Protein AF-A0A2W1AZR3-F1 (afdb_monomer_lite)

Foldseek 3Di:
DDLDDDDCVVVVVDQLADEPQRLLVQLVVLVVVLVQQVQQCQAANAADPVPGTDHHPCGPCVQVVLCVVQVARCPVVVPRQRPDDPSNNQSVLLVCLQRGWRADDWDADPPPPRGIHGPDGHSLVRSVSSQVRNQSSQQSHDQHWHQDSVSFIFRDDDPVLDQDDADDQVPCVLNVLLVCLVCQQGGPPNDLVSLLQSLLSLVVSLVVLCVVPNQPDDPVVNVVLVVCCVQQCSNHDDPRHNVPDDSVVSSVNNSVSSVRSSVSSVVSNVCVQQVFPQDPVPRDTDGPPPQPPVVPDDDPDPDRWDADPPPGDIDD

Structure (mmCIF, N/CA/C/O backbone):
data_AF-A0A2W1AZR3-F1
#
_entry.id   AF-A0A2W1AZR3-F1
#
loop_
_atom_site.group_PDB
_atom_site.id
_atom_site.type_symbol
_atom_site.label_atom_id
_atom_site.label_alt_id
_atom_site.label_comp_id
_atom_site.label_asym_id
_atom_site.label_entity_id
_atom_site.label_seq_id
_atom_site.pdbx_PDB_ins_code
_atom_site.Cartn_x
_atom_site.Cartn_y
_atom_site.Cartn_z
_atom_site.occupancy
_atom_site.B_iso_or_equiv
_atom_site.auth_seq_id
_atom_site.auth_comp_id
_atom_site.auth_asym_id
_atom_site.auth_atom_id
_atom_site.pdbx_PDB_model_num
ATOM 1 N N . MET A 1 1 ? -6.490 11.738 -15.888 1.00 44.94 1 MET A N 1
ATOM 2 C CA . MET A 1 1 ? -7.859 11.829 -16.454 1.00 44.94 1 MET A CA 1
ATOM 3 C C . MET A 1 1 ? -8.853 11.952 -15.306 1.00 44.94 1 MET A C 1
ATOM 5 O O . MET A 1 1 ? -8.589 11.386 -14.258 1.00 44.94 1 MET A O 1
ATOM 9 N N . GLY A 1 2 ? -9.925 12.739 -15.447 1.00 45.81 2 GLY A N 1
ATOM 10 C CA . GLY A 1 2 ? -10.895 12.946 -14.362 1.00 45.81 2 GLY A CA 1
ATOM 11 C C . GLY A 1 2 ? -11.745 11.704 -14.083 1.00 45.81 2 GLY A C 1
ATOM 12 O O . GLY A 1 2 ? -12.136 11.010 -15.019 1.00 45.81 2 GLY A O 1
ATOM 13 N N . ASP A 1 3 ? -12.059 11.473 -12.809 1.00 59.47 3 ASP A N 1
ATOM 14 C CA . ASP A 1 3 ? -12.788 10.313 -12.271 1.00 59.47 3 ASP A CA 1
ATOM 15 C C . ASP A 1 3 ? -14.309 10.357 -12.548 1.00 59.47 3 ASP A C 1
ATOM 17 O O . ASP A 1 3 ? -15.167 10.144 -11.692 1.00 59.47 3 ASP A O 1
ATOM 21 N N . ARG A 1 4 ? -14.687 10.744 -13.771 1.00 71.12 4 ARG A N 1
ATOM 22 C CA . ARG A 1 4 ? -16.092 10.845 -14.165 1.00 71.12 4 ARG A CA 1
ATOM 23 C C . ARG A 1 4 ? -16.567 9.494 -14.681 1.00 71.12 4 ARG A C 1
ATOM 25 O O . ARG A 1 4 ? -16.193 9.095 -15.780 1.00 71.12 4 ARG A O 1
ATOM 32 N N . GLN A 1 5 ? -17.492 8.862 -13.961 1.00 73.38 5 GLN A N 1
ATOM 33 C CA . GLN A 1 5 ? -18.242 7.727 -14.503 1.00 73.38 5 GLN A CA 1
ATOM 34 C C . GLN A 1 5 ? -18.978 8.138 -15.780 1.00 73.38 5 GLN A C 1
ATOM 36 O O . GLN A 1 5 ? -19.674 9.163 -15.799 1.00 73.38 5 GLN A O 1
ATOM 41 N N . TYR A 1 6 ? -18.846 7.350 -16.845 1.00 81.50 6 TYR A N 1
ATOM 42 C CA . TYR A 1 6 ? -19.524 7.601 -18.121 1.00 81.50 6 TYR A CA 1
ATOM 43 C C . TYR A 1 6 ? -20.950 7.028 -18.120 1.00 81.50 6 TYR A C 1
ATOM 45 O O . TYR A 1 6 ? -21.363 6.353 -17.184 1.00 81.50 6 TYR A O 1
ATOM 53 N N . TYR A 1 7 ? -21.764 7.384 -19.121 1.00 82.38 7 TYR A N 1
ATOM 54 C CA . TYR A 1 7 ? -23.217 7.152 -19.090 1.00 82.38 7 TYR A CA 1
ATOM 55 C C . TYR A 1 7 ? -23.609 5.693 -18.824 1.00 82.38 7 TYR A C 1
ATOM 57 O O . TYR A 1 7 ? -24.436 5.470 -17.950 1.00 82.38 7 TYR A O 1
ATOM 65 N N . ALA A 1 8 ? -22.990 4.730 -19.513 1.00 81.75 8 ALA A N 1
ATOM 66 C CA . ALA A 1 8 ? -23.317 3.312 -19.365 1.00 81.75 8 ALA A CA 1
ATOM 67 C C . ALA A 1 8 ? -23.050 2.790 -17.942 1.00 81.75 8 ALA A C 1
ATOM 69 O O . ALA A 1 8 ? -23.862 2.048 -17.399 1.00 81.75 8 ALA A O 1
ATOM 70 N N . GLU A 1 9 ? -21.961 3.240 -17.309 1.00 76.69 9 GLU A N 1
ATOM 71 C CA . GLU A 1 9 ? -21.639 2.901 -15.914 1.00 76.69 9 GLU A CA 1
ATOM 72 C C . GLU A 1 9 ? -22.676 3.499 -14.961 1.00 76.69 9 GLU A C 1
ATOM 74 O O . GLU A 1 9 ? -23.203 2.809 -14.096 1.00 76.69 9 GLU A O 1
ATOM 79 N N . ARG A 1 10 ? -23.044 4.772 -15.162 1.00 82.06 10 ARG A N 1
ATOM 80 C CA . ARG A 1 10 ? -24.078 5.427 -14.343 1.00 82.06 10 ARG A CA 1
ATOM 81 C C . ARG A 1 10 ? -25.471 4.830 -14.549 1.00 82.06 10 ARG A C 1
ATOM 83 O O . ARG A 1 10 ? -26.305 4.923 -13.656 1.00 82.06 10 ARG A O 1
ATOM 90 N N . ALA A 1 11 ? -25.736 4.282 -15.731 1.00 84.31 11 ALA A N 1
ATOM 91 C CA . ALA A 1 11 ? -26.988 3.621 -16.075 1.00 84.31 11 ALA A CA 1
ATOM 92 C C . ALA A 1 11 ? -27.030 2.151 -15.617 1.00 84.31 11 ALA A C 1
ATOM 94 O O . ALA A 1 11 ? -28.087 1.532 -15.702 1.00 84.31 11 ALA A O 1
ATOM 95 N N . GLY A 1 12 ? -25.913 1.597 -15.122 1.00 77.94 12 GLY A N 1
ATOM 96 C CA . GLY A 1 12 ? -25.805 0.185 -14.741 1.00 77.94 12 GLY A CA 1
ATOM 97 C C . GLY A 1 12 ? -25.896 -0.779 -15.929 1.00 77.94 12 GLY A C 1
ATOM 98 O O . GLY A 1 12 ? -26.261 -1.936 -15.752 1.00 77.94 12 GLY A O 1
ATOM 99 N N . GLU A 1 13 ? -25.614 -0.301 -17.144 1.00 81.25 13 GLU A N 1
ATOM 100 C CA . GLU A 1 13 ? -25.700 -1.087 -18.385 1.00 81.25 13 GLU A CA 1
ATOM 101 C C . GLU A 1 13 ? -24.414 -1.859 -18.695 1.00 81.25 13 GLU A C 1
ATOM 103 O O . GLU A 1 13 ? -24.404 -2.745 -19.548 1.00 81.25 13 GLU A O 1
ATOM 108 N N . VAL A 1 14 ? -23.325 -1.522 -18.008 1.00 74.94 14 VAL A N 1
ATOM 109 C CA . VAL A 1 14 ? -22.055 -2.242 -18.063 1.00 74.94 14 VAL A CA 1
ATOM 110 C C . VAL A 1 14 ? -21.662 -2.641 -16.656 1.00 74.94 14 VAL A C 1
ATOM 112 O O . VAL A 1 14 ? -21.890 -1.885 -15.708 1.00 74.94 14 VAL A O 1
ATOM 115 N N . ASP A 1 15 ? -21.054 -3.817 -16.530 1.00 65.56 15 ASP A N 1
ATOM 116 C CA . ASP A 1 15 ? -20.355 -4.148 -15.301 1.00 65.56 15 ASP A CA 1
ATOM 117 C C . ASP A 1 15 ? -19.178 -3.178 -15.156 1.00 65.56 15 ASP A C 1
ATOM 119 O O . ASP A 1 15 ? -18.329 -3.057 -16.042 1.00 65.56 15 ASP A O 1
ATOM 123 N N . SER A 1 16 ? -19.176 -2.413 -14.067 1.00 61.53 16 SER A N 1
ATOM 124 C CA . SER A 1 16 ? -18.060 -1.534 -13.729 1.00 61.53 16 SER A CA 1
ATOM 125 C C . SER A 1 16 ? -16.833 -2.324 -13.274 1.00 61.53 16 SER A C 1
ATOM 127 O O . SER A 1 16 ? -15.734 -1.766 -13.287 1.00 61.53 16 SER A O 1
ATOM 129 N N . GLY A 1 17 ? -17.030 -3.590 -12.880 1.00 62.34 17 GLY A N 1
ATOM 130 C CA . GLY A 1 17 ? -15.984 -4.547 -12.563 1.00 62.34 17 GLY A CA 1
ATOM 131 C C . GLY A 1 17 ? -15.161 -4.874 -13.802 1.00 62.34 17 GLY A C 1
ATOM 132 O O . GLY A 1 17 ? -15.626 -5.552 -14.716 1.00 62.34 17 GLY A O 1
ATOM 133 N N . ARG A 1 18 ? -13.919 -4.393 -13.845 1.00 73.69 18 ARG A N 1
ATOM 134 C CA . ARG A 1 18 ? -12.945 -4.846 -14.837 1.00 73.69 18 ARG A CA 1
ATOM 135 C C . ARG A 1 18 ? -12.484 -6.248 -14.468 1.00 73.69 18 ARG A C 1
ATOM 137 O O . ARG A 1 18 ? -12.240 -6.527 -13.294 1.00 73.69 18 ARG A O 1
ATOM 144 N N . ASP A 1 19 ? -12.348 -7.107 -15.471 1.00 89.06 19 ASP A N 1
ATOM 145 C CA . ASP A 1 19 ? -11.618 -8.358 -15.308 1.00 89.06 19 ASP A CA 1
ATOM 146 C C . ASP A 1 19 ? -10.105 -8.093 -15.192 1.00 89.06 19 ASP A C 1
ATOM 148 O O . ASP A 1 19 ? -9.620 -6.960 -15.319 1.00 89.06 19 ASP A O 1
ATOM 152 N N . LEU A 1 20 ? -9.353 -9.149 -14.887 1.00 93.31 20 LEU A N 1
ATOM 153 C CA . LEU A 1 20 ? -7.918 -9.043 -14.637 1.00 93.31 20 LEU A CA 1
ATOM 154 C C . LEU A 1 20 ? -7.152 -8.602 -15.892 1.00 93.31 20 LEU A C 1
ATOM 156 O O . LEU A 1 20 ? -6.209 -7.823 -15.788 1.00 93.31 20 LEU A O 1
ATOM 160 N N . GLU A 1 21 ? -7.574 -9.049 -17.074 1.00 94.25 21 GLU A N 1
ATOM 161 C CA . GLU A 1 21 ? -6.938 -8.689 -18.345 1.00 94.25 21 GLU A CA 1
ATOM 162 C C . GLU A 1 21 ? -7.142 -7.200 -18.671 1.00 94.25 21 GLU A C 1
ATOM 164 O O . GLU A 1 21 ? -6.207 -6.510 -19.087 1.00 94.25 21 GLU A O 1
ATOM 169 N N . ALA A 1 22 ? -8.331 -6.656 -18.401 1.00 92.06 22 ALA A N 1
ATOM 170 C CA . ALA A 1 22 ? -8.622 -5.235 -18.543 1.00 92.06 22 ALA A CA 1
ATOM 171 C C . ALA A 1 22 ? -7.857 -4.369 -17.527 1.00 92.06 22 ALA A C 1
ATOM 173 O O . ALA A 1 22 ? -7.461 -3.247 -17.865 1.00 92.06 22 ALA A O 1
ATOM 174 N N . LEU A 1 23 ? -7.625 -4.859 -16.300 1.00 94.44 23 LEU A N 1
ATOM 175 C CA . LEU A 1 23 ? -6.718 -4.208 -15.345 1.00 94.44 23 LEU A CA 1
ATOM 176 C C . LEU A 1 23 ? -5.279 -4.211 -15.878 1.00 94.44 23 LEU A C 1
ATOM 178 O O . LEU A 1 23 ? -4.653 -3.154 -15.928 1.00 94.44 23 LEU A O 1
ATOM 182 N N . GLN A 1 24 ? -4.771 -5.372 -16.302 1.00 96.56 24 GLN A N 1
ATOM 183 C CA . GLN A 1 24 ? -3.410 -5.523 -16.827 1.00 96.56 24 GLN A CA 1
ATOM 184 C C . GLN A 1 24 ? -3.169 -4.607 -18.028 1.00 96.56 24 GLN A C 1
ATOM 186 O O . GLN A 1 24 ? -2.180 -3.885 -18.076 1.00 96.56 24 GLN A O 1
ATOM 191 N N . THR A 1 25 ? -4.111 -4.566 -18.967 1.00 95.50 25 THR A N 1
ATOM 192 C CA . THR A 1 25 ? -4.024 -3.689 -20.139 1.00 95.50 25 THR A CA 1
ATOM 193 C C . THR A 1 25 ? -3.977 -2.217 -19.728 1.00 95.50 25 THR A C 1
ATOM 195 O O . THR A 1 25 ? -3.162 -1.453 -20.235 1.00 95.50 25 THR A O 1
ATOM 198 N N . ALA A 1 26 ? -4.821 -1.801 -18.779 1.00 94.75 26 ALA A N 1
ATOM 199 C CA . ALA A 1 26 ? -4.868 -0.410 -18.340 1.00 94.75 26 ALA A CA 1
ATOM 200 C C . ALA A 1 26 ? -3.612 0.019 -17.568 1.00 94.75 26 ALA A C 1
ATOM 202 O O . ALA A 1 26 ? -3.120 1.126 -17.770 1.00 94.75 26 ALA A O 1
ATOM 203 N N . VAL A 1 27 ? -3.077 -0.850 -16.709 1.00 96.81 27 VAL A N 1
ATOM 204 C CA . VAL A 1 27 ? -1.824 -0.589 -15.990 1.00 96.81 27 VAL A CA 1
ATOM 205 C C . VAL A 1 27 ? -0.633 -0.591 -16.943 1.00 96.81 27 VAL A C 1
ATOM 207 O O . VAL A 1 27 ? 0.260 0.232 -16.771 1.00 96.81 27 VAL A O 1
ATOM 210 N N . LEU A 1 28 ? -0.622 -1.458 -17.961 1.00 97.31 28 LEU A N 1
ATOM 211 C CA . LEU A 1 28 ? 0.427 -1.440 -18.976 1.00 97.31 28 LEU A CA 1
ATOM 212 C C . LEU A 1 28 ? 0.458 -0.087 -19.696 1.00 97.31 28 LEU A C 1
ATOM 214 O O . LEU A 1 28 ? 1.529 0.484 -19.818 1.00 97.31 28 LEU A O 1
ATOM 218 N N . LEU A 1 29 ? -0.695 0.485 -20.056 1.00 96.75 29 LEU A N 1
ATOM 219 C CA . LEU A 1 29 ? -0.751 1.833 -20.642 1.00 96.75 29 LEU A CA 1
ATOM 220 C C . LEU A 1 29 ? -0.163 2.905 -19.708 1.00 96.75 29 LEU A C 1
ATOM 222 O O . LEU A 1 29 ? 0.599 3.755 -20.151 1.00 96.75 29 LEU A O 1
ATOM 226 N N . VAL A 1 30 ? -0.469 2.842 -18.406 1.00 97.69 30 VAL A N 1
ATOM 227 C CA . VAL A 1 30 ? 0.124 3.756 -17.409 1.00 97.69 30 VAL A CA 1
ATOM 228 C C . VAL A 1 30 ? 1.641 3.586 -17.339 1.00 97.69 30 VAL A C 1
ATOM 230 O O . VAL A 1 30 ? 2.367 4.573 -17.263 1.00 97.69 30 VAL A O 1
ATOM 233 N N . PHE A 1 31 ? 2.121 2.342 -17.356 1.00 97.88 31 PHE A N 1
ATOM 234 C CA . PHE A 1 31 ? 3.548 2.044 -17.384 1.00 97.88 31 PHE A CA 1
ATOM 235 C C . PHE A 1 31 ? 4.211 2.624 -18.637 1.00 97.88 31 PHE A C 1
ATOM 237 O O . PHE A 1 31 ? 5.240 3.272 -18.511 1.00 97.88 31 PHE A O 1
ATOM 244 N N . GLU A 1 32 ? 3.621 2.431 -19.816 1.00 96.81 32 GLU A N 1
ATOM 245 C CA . GLU A 1 32 ? 4.178 2.897 -21.089 1.00 96.81 32 GLU A CA 1
ATOM 246 C C . GLU A 1 32 ? 4.289 4.426 -21.143 1.00 96.81 32 GLU A C 1
ATOM 248 O O . GLU A 1 32 ? 5.349 4.938 -21.504 1.00 96.81 32 GLU A O 1
ATOM 253 N N . ASP A 1 33 ? 3.251 5.145 -20.701 1.00 97.38 33 ASP A N 1
ATOM 254 C CA . ASP A 1 33 ? 3.258 6.613 -20.620 1.00 97.38 33 ASP A CA 1
ATOM 255 C C . ASP A 1 33 ? 4.388 7.125 -19.701 1.00 97.38 33 ASP A C 1
ATOM 257 O O . ASP A 1 33 ? 5.055 8.122 -19.988 1.00 97.38 33 ASP A O 1
ATOM 261 N N . LEU A 1 34 ? 4.614 6.445 -18.574 1.00 97.88 34 LEU A N 1
ATOM 262 C CA . LEU A 1 34 ? 5.637 6.818 -17.594 1.00 97.88 34 LEU A CA 1
ATOM 263 C C . LEU A 1 34 ? 7.046 6.383 -18.017 1.00 97.88 34 LEU A C 1
ATOM 265 O O . LEU A 1 34 ? 8.012 7.101 -17.754 1.00 97.88 34 LEU A O 1
ATOM 269 N N . GLU A 1 35 ? 7.175 5.242 -18.694 1.00 95.88 35 GLU A N 1
ATOM 270 C CA . GLU A 1 35 ? 8.424 4.751 -19.281 1.00 95.88 35 GLU A CA 1
ATOM 271 C C . GLU A 1 35 ? 8.941 5.722 -20.345 1.00 95.88 35 GLU A C 1
ATOM 273 O O . GLU A 1 35 ? 10.103 6.123 -20.279 1.00 95.88 35 GLU A O 1
ATOM 278 N N . GLU A 1 36 ? 8.075 6.171 -21.259 1.00 94.38 36 GLU A N 1
ATOM 279 C CA . GLU A 1 36 ? 8.423 7.173 -22.275 1.00 94.38 36 GLU A CA 1
ATOM 280 C C . GLU A 1 36 ? 8.846 8.503 -21.634 1.00 94.38 36 GLU A C 1
ATOM 282 O O . GLU A 1 36 ? 9.792 9.155 -22.080 1.00 94.38 36 GLU A O 1
ATOM 287 N N . ALA A 1 37 ? 8.197 8.878 -20.529 1.00 96.12 37 ALA A N 1
ATOM 288 C CA . ALA A 1 37 ? 8.557 10.055 -19.751 1.00 96.12 37 ALA A CA 1
ATOM 289 C C . ALA A 1 37 ? 9.803 9.862 -18.863 1.00 96.12 37 ALA A C 1
ATOM 291 O O . ALA A 1 37 ? 10.182 10.801 -18.169 1.00 96.12 37 ALA A O 1
ATOM 292 N N . GLY A 1 38 ? 10.443 8.687 -18.866 1.00 96.88 38 GLY A N 1
ATOM 293 C CA . GLY A 1 38 ? 11.699 8.409 -18.164 1.00 96.88 38 GLY A CA 1
ATOM 294 C C . GLY A 1 38 ? 11.567 7.993 -16.698 1.00 96.88 38 GLY A C 1
ATOM 295 O O . GLY A 1 38 ? 12.584 7.856 -16.019 1.00 96.88 38 GLY A O 1
ATOM 296 N N . PHE A 1 39 ? 10.356 7.753 -16.188 1.00 98.12 39 PHE A N 1
ATOM 297 C CA . PHE A 1 39 ? 10.128 7.524 -14.753 1.00 98.12 39 PHE A CA 1
ATOM 298 C C . PHE A 1 39 ? 10.795 6.254 -14.205 1.00 98.12 39 PHE A C 1
ATOM 300 O O . PHE A 1 39 ? 11.026 6.132 -13.006 1.00 98.12 39 PHE A O 1
ATOM 307 N N . PHE A 1 40 ? 11.128 5.297 -15.067 1.00 96.56 40 PHE A N 1
ATOM 308 C CA . PHE A 1 40 ? 11.754 4.040 -14.655 1.00 96.56 40 PHE A CA 1
ATOM 309 C C . PHE A 1 40 ? 13.277 4.027 -14.864 1.00 96.56 40 PHE A C 1
ATOM 311 O O . PHE A 1 40 ? 13.951 3.116 -14.387 1.00 96.56 40 PHE A O 1
ATOM 318 N N . GLN A 1 41 ? 13.856 5.042 -15.515 1.00 96.12 41 GLN A N 1
ATOM 319 C CA . GLN A 1 41 ? 15.270 5.019 -15.913 1.00 96.12 41 GLN A CA 1
ATOM 320 C C . GLN A 1 41 ? 16.246 5.085 -14.732 1.00 96.12 41 GLN A C 1
ATOM 322 O O . GLN A 1 41 ? 17.288 4.433 -14.769 1.00 96.12 41 GLN A O 1
ATOM 327 N N . VAL A 1 42 ? 15.897 5.799 -13.656 1.00 96.75 42 VAL A N 1
ATOM 328 C CA . VAL A 1 42 ? 16.734 5.891 -12.442 1.00 96.75 42 VAL A CA 1
ATOM 329 C C . VAL A 1 42 ? 17.018 4.506 -11.855 1.00 96.75 42 VAL A C 1
ATOM 331 O O . VAL A 1 42 ? 18.136 4.220 -11.421 1.00 96.75 42 VAL A O 1
ATOM 334 N N . HIS A 1 43 ? 16.026 3.615 -11.875 1.00 95.62 43 HIS A N 1
ATOM 335 C CA . HIS A 1 43 ? 16.140 2.289 -11.275 1.00 95.62 43 HIS A CA 1
ATOM 336 C C . HIS A 1 43 ? 16.504 1.211 -12.293 1.00 95.62 43 HIS A C 1
ATOM 338 O O . HIS A 1 43 ? 17.418 0.422 -12.046 1.00 95.62 43 HIS A O 1
ATOM 344 N N . PHE A 1 44 ? 15.827 1.185 -13.440 1.00 93.88 44 PHE A N 1
ATOM 345 C CA . PHE A 1 44 ? 15.987 0.145 -14.455 1.00 93.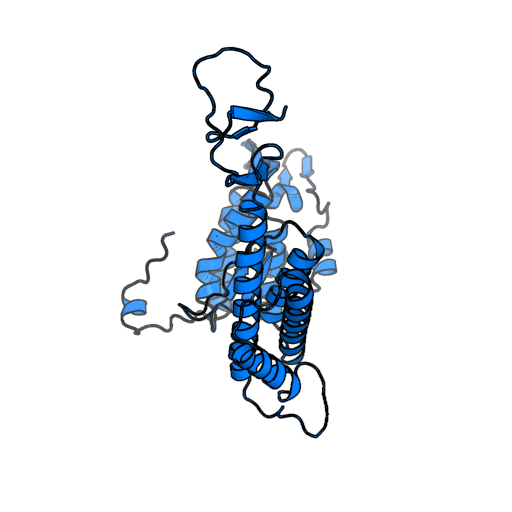88 44 PHE A CA 1
ATOM 346 C C . PHE A 1 44 ? 17.098 0.437 -15.463 1.00 93.88 44 PHE A C 1
ATOM 348 O O . PHE A 1 44 ? 17.545 -0.491 -16.128 1.00 93.88 44 PHE A O 1
ATOM 355 N N . GLY A 1 45 ? 17.590 1.674 -15.540 1.00 93.62 45 GLY A N 1
ATOM 356 C CA . GLY A 1 45 ? 18.545 2.097 -16.559 1.00 93.62 45 GLY A CA 1
ATOM 357 C C . GLY A 1 45 ? 17.888 2.434 -17.895 1.00 93.62 45 GLY A C 1
ATOM 358 O O . GLY A 1 45 ? 16.664 2.440 -18.029 1.00 93.62 45 GLY A O 1
ATOM 359 N N . TYR A 1 46 ? 18.722 2.733 -18.885 1.00 93.12 46 TYR A N 1
ATOM 360 C CA . TYR A 1 46 ? 18.305 3.073 -20.245 1.00 93.12 46 TYR A CA 1
ATOM 361 C C . TYR A 1 46 ? 19.360 2.644 -21.268 1.00 93.12 46 TYR A C 1
ATOM 363 O O . TYR A 1 46 ? 20.522 2.413 -20.931 1.00 93.12 46 TYR A O 1
ATOM 371 N N . GLU A 1 47 ? 18.958 2.537 -22.531 1.00 91.88 47 GLU A N 1
ATOM 372 C CA . GLU A 1 47 ? 19.867 2.262 -23.645 1.00 91.88 47 GLU A CA 1
ATOM 373 C C . GLU A 1 47 ? 20.369 3.569 -24.257 1.00 91.88 47 GLU A C 1
ATOM 375 O O . GLU A 1 47 ? 19.584 4.468 -24.549 1.00 91.88 47 GLU A O 1
ATOM 380 N N . CYS A 1 48 ? 21.679 3.664 -24.477 1.00 92.06 48 CYS A N 1
ATOM 381 C CA . CYS A 1 48 ? 22.311 4.793 -25.143 1.00 92.06 48 CYS A CA 1
ATOM 382 C C . CYS A 1 48 ? 23.112 4.323 -26.357 1.00 92.06 48 CYS A C 1
ATOM 384 O O . CYS A 1 48 ? 23.926 3.408 -26.258 1.00 92.06 48 CYS A O 1
ATOM 386 N N . ILE A 1 49 ? 22.956 4.985 -27.505 1.00 92.56 49 ILE A N 1
ATOM 387 C CA . ILE A 1 49 ? 23.695 4.617 -28.723 1.00 92.56 49 ILE A CA 1
ATOM 388 C C . ILE A 1 49 ? 25.223 4.746 -28.569 1.00 92.56 49 ILE A C 1
ATOM 390 O O . ILE A 1 49 ? 25.967 3.986 -29.188 1.00 92.56 49 ILE A O 1
ATOM 394 N N . ASP A 1 50 ? 25.690 5.667 -27.720 1.00 91.88 50 ASP A N 1
ATOM 395 C CA . ASP A 1 50 ? 27.120 5.918 -27.504 1.00 91.88 50 ASP A CA 1
ATOM 396 C C . ASP A 1 50 ? 27.726 5.044 -26.397 1.00 91.88 50 ASP A C 1
ATOM 398 O O . ASP A 1 50 ? 28.913 4.716 -26.444 1.00 91.88 50 ASP A O 1
ATOM 402 N N . ALA A 1 51 ? 26.928 4.680 -25.390 1.00 89.56 51 ALA A N 1
ATOM 403 C CA . ALA A 1 51 ? 27.396 3.993 -24.183 1.00 89.56 51 ALA A CA 1
ATOM 404 C C . ALA A 1 51 ? 26.877 2.549 -24.042 1.00 89.56 51 ALA A C 1
ATOM 406 O O . ALA A 1 51 ? 27.332 1.823 -23.159 1.00 89.56 51 ALA A O 1
ATOM 407 N N . GLY A 1 52 ? 25.958 2.120 -24.910 1.00 92.19 52 GLY A N 1
ATOM 408 C CA . GLY A 1 52 ? 25.145 0.925 -24.705 1.00 92.19 52 GLY A CA 1
ATOM 409 C C . GLY A 1 52 ? 24.206 1.093 -23.511 1.00 92.19 52 GLY A C 1
ATOM 410 O O . GLY A 1 52 ? 23.793 2.206 -23.180 1.00 92.19 52 GLY A O 1
ATOM 411 N N . PHE A 1 53 ? 23.911 -0.013 -22.835 1.00 93.19 53 PHE A N 1
ATOM 412 C CA . PHE A 1 53 ? 23.075 -0.006 -21.643 1.00 93.19 53 PHE A CA 1
ATOM 413 C C . PHE A 1 53 ? 23.751 0.728 -20.475 1.00 93.19 53 PHE A C 1
ATOM 415 O O . PHE A 1 53 ? 24.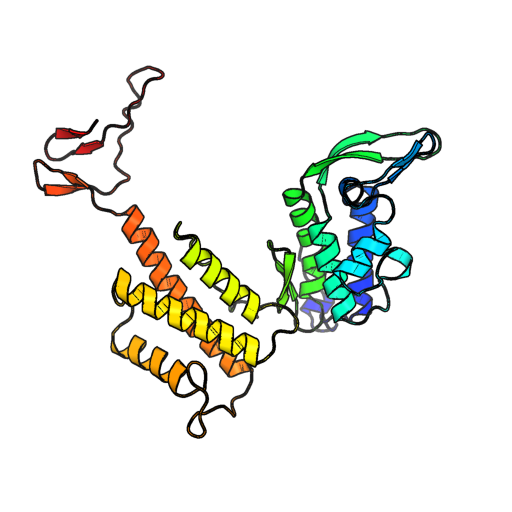795 0.303 -19.966 1.00 93.19 53 PHE A O 1
ATOM 422 N N . VAL A 1 54 ? 23.116 1.801 -20.009 1.00 93.81 54 VAL A N 1
ATOM 423 C CA . VAL A 1 54 ? 23.487 2.537 -18.801 1.00 93.81 54 VAL A CA 1
ATOM 424 C C . VAL A 1 54 ? 22.632 2.022 -17.650 1.00 93.81 54 VAL A C 1
ATOM 426 O O . VAL A 1 54 ? 21.415 2.189 -17.630 1.00 93.81 54 VAL A O 1
ATOM 429 N N . ALA A 1 55 ? 23.275 1.373 -16.681 1.00 94.38 55 ALA A N 1
ATOM 430 C CA . ALA A 1 55 ? 22.577 0.756 -15.563 1.00 94.38 55 ALA A CA 1
ATOM 431 C C . ALA A 1 55 ? 22.029 1.788 -14.568 1.00 94.38 55 ALA A C 1
ATOM 433 O O . ALA A 1 55 ? 22.766 2.659 -14.108 1.00 94.38 55 ALA A O 1
ATOM 434 N N . GLY A 1 56 ? 20.764 1.616 -14.180 1.00 94.25 56 GLY A N 1
ATOM 435 C CA . GLY A 1 56 ? 20.168 2.310 -13.041 1.00 94.25 56 GLY A CA 1
ATOM 436 C C . GLY A 1 56 ? 20.551 1.672 -11.701 1.00 94.25 56 GLY A C 1
ATOM 437 O O . GLY A 1 56 ? 21.428 0.803 -11.618 1.00 94.25 56 GLY A O 1
ATOM 438 N N . SER A 1 57 ? 19.857 2.061 -10.631 1.00 94.62 57 SER A N 1
ATOM 439 C CA . SER A 1 57 ? 20.136 1.590 -9.267 1.00 94.62 57 SER A CA 1
ATOM 440 C C . SER A 1 57 ? 19.965 0.075 -9.072 1.00 94.62 57 SER A C 1
ATOM 442 O O . SER A 1 57 ? 20.544 -0.488 -8.144 1.00 94.62 57 SER A O 1
ATOM 444 N N . LEU A 1 58 ? 19.190 -0.602 -9.930 1.00 92.19 58 LEU A N 1
ATOM 445 C CA . LEU A 1 58 ? 19.010 -2.062 -9.912 1.00 92.19 58 LEU A CA 1
ATOM 446 C C . LEU A 1 58 ? 20.112 -2.820 -10.675 1.00 92.19 58 LEU A C 1
ATOM 448 O O . LEU A 1 58 ? 20.176 -4.052 -10.623 1.00 92.19 58 LEU A O 1
ATOM 452 N N . GLY A 1 59 ? 21.013 -2.100 -11.348 1.00 91.44 59 GLY A N 1
ATOM 453 C CA . GLY A 1 59 ? 22.139 -2.664 -12.083 1.00 91.44 59 GLY A CA 1
ATOM 454 C C . GLY A 1 59 ? 21.770 -3.257 -13.450 1.00 91.44 59 GLY A C 1
ATOM 455 O O . GLY A 1 59 ? 20.639 -3.183 -13.917 1.00 91.44 59 GLY A O 1
ATOM 456 N N . GLY A 1 60 ? 22.751 -3.906 -14.089 1.00 88.88 60 GLY A N 1
ATOM 457 C CA . GLY A 1 60 ? 22.656 -4.464 -15.452 1.00 88.88 60 GLY A CA 1
ATOM 458 C C . GLY A 1 60 ? 21.681 -5.622 -15.671 1.00 88.88 60 GLY A C 1
ATOM 459 O O . GLY A 1 60 ? 21.619 -6.155 -16.773 1.00 88.88 60 GLY A O 1
ATOM 460 N N . ARG A 1 61 ? 20.988 -6.076 -14.623 1.00 87.94 61 ARG A N 1
ATOM 461 C CA . ARG A 1 61 ? 20.056 -7.214 -14.664 1.00 87.94 61 ARG A CA 1
ATOM 462 C C . ARG A 1 61 ? 18.856 -6.962 -13.755 1.00 87.94 61 ARG A C 1
ATOM 464 O O . ARG A 1 61 ? 18.566 -7.758 -12.853 1.00 87.94 61 ARG A O 1
ATOM 471 N N . ALA A 1 62 ? 18.222 -5.807 -13.949 1.00 86.19 62 ALA A N 1
ATOM 472 C CA . ALA A 1 62 ? 17.050 -5.383 -13.190 1.00 86.19 62 ALA A CA 1
ATOM 473 C C . ALA A 1 62 ? 15.914 -6.424 -13.254 1.00 86.19 62 ALA A C 1
ATOM 475 O O . ALA A 1 62 ? 15.252 -6.672 -12.251 1.00 86.19 62 ALA A O 1
ATOM 476 N N . ASP A 1 63 ? 15.774 -7.121 -14.385 1.00 84.19 63 ASP A N 1
ATOM 477 C CA . ASP A 1 63 ? 14.863 -8.253 -14.596 1.00 84.19 63 ASP A CA 1
ATOM 478 C C . ASP A 1 63 ? 15.063 -9.381 -13.565 1.00 84.19 63 ASP A C 1
ATOM 480 O O . ASP A 1 63 ? 14.113 -9.880 -12.955 1.00 84.19 63 ASP A O 1
ATOM 484 N N . GLN A 1 64 ? 16.317 -9.770 -13.319 1.00 88.12 64 GLN A N 1
ATOM 485 C CA . GLN A 1 64 ? 16.639 -10.839 -12.377 1.00 88.12 64 GLN A CA 1
ATOM 486 C C . GLN A 1 64 ? 16.492 -10.369 -10.942 1.00 88.12 64 GLN A C 1
ATOM 488 O O . GLN A 1 64 ? 16.085 -11.152 -10.085 1.00 88.12 64 GLN A O 1
ATOM 493 N N . TRP A 1 65 ? 16.808 -9.103 -10.676 1.00 88.31 65 TRP A N 1
ATOM 494 C CA . TRP A 1 65 ? 16.599 -8.519 -9.361 1.00 88.31 65 TRP A CA 1
ATOM 495 C C . TRP A 1 65 ? 15.107 -8.484 -9.009 1.00 88.31 65 TRP A C 1
ATOM 497 O O . TRP A 1 65 ? 14.722 -8.979 -7.948 1.00 88.31 65 TRP A O 1
ATOM 507 N N . ALA A 1 66 ? 14.265 -8.018 -9.937 1.00 88.81 66 ALA A N 1
ATOM 508 C CA . ALA A 1 66 ? 12.814 -8.023 -9.805 1.00 88.81 66 ALA A CA 1
ATOM 509 C C . ALA A 1 66 ? 12.277 -9.435 -9.539 1.00 88.81 66 ALA A C 1
ATOM 511 O O . ALA A 1 66 ? 11.544 -9.647 -8.571 1.00 88.81 66 ALA A O 1
ATOM 512 N N . PHE A 1 67 ? 12.716 -10.432 -10.316 1.00 91.81 67 PHE A N 1
ATOM 513 C CA . PHE A 1 67 ? 12.310 -11.823 -10.107 1.00 91.81 67 PHE A CA 1
ATOM 514 C C . PHE A 1 67 ? 12.763 -12.382 -8.750 1.00 91.81 67 PHE A C 1
ATOM 516 O O . PHE A 1 67 ? 11.985 -13.043 -8.073 1.00 91.81 67 PHE A O 1
ATOM 523 N N . ILE A 1 68 ? 13.999 -12.125 -8.313 1.00 91.19 68 ILE A N 1
ATOM 524 C CA . ILE A 1 68 ? 14.495 -12.623 -7.018 1.00 91.19 68 ILE A CA 1
ATOM 525 C C . ILE A 1 68 ? 13.684 -12.034 -5.859 1.00 91.19 68 ILE A C 1
ATOM 527 O O . ILE A 1 68 ? 13.388 -12.744 -4.897 1.00 91.19 68 ILE A O 1
ATOM 531 N N . ARG A 1 69 ? 13.306 -10.756 -5.946 1.00 89.62 69 ARG A N 1
ATOM 532 C CA . ARG A 1 69 ? 12.562 -10.062 -4.887 1.00 89.62 69 ARG A CA 1
ATOM 533 C C . ARG A 1 69 ? 11.096 -10.470 -4.829 1.00 89.62 69 ARG A C 1
ATOM 535 O O . ARG A 1 69 ? 10.565 -10.623 -3.737 1.00 89.62 69 ARG A O 1
ATOM 542 N N . THR A 1 70 ? 10.468 -10.665 -5.983 1.00 92.56 70 THR A N 1
ATOM 543 C CA . THR A 1 70 ? 9.015 -10.873 -6.080 1.00 92.56 70 THR A CA 1
ATOM 544 C C . THR A 1 70 ? 8.614 -12.327 -6.298 1.00 92.56 70 THR A C 1
ATOM 546 O O . THR A 1 70 ? 7.480 -12.696 -6.023 1.00 92.56 70 THR A O 1
ATOM 549 N N . GLN A 1 71 ? 9.527 -13.160 -6.806 1.00 92.62 71 GLN A N 1
ATOM 550 C CA . GLN A 1 71 ? 9.249 -14.496 -7.348 1.00 92.62 71 GLN A CA 1
ATOM 551 C C . GLN A 1 71 ? 8.257 -14.494 -8.529 1.00 92.62 71 GLN A C 1
ATOM 553 O O . GLN A 1 71 ? 7.762 -15.548 -8.927 1.00 92.62 71 GLN A O 1
ATOM 558 N N . VAL A 1 72 ? 8.010 -13.328 -9.137 1.00 94.12 72 VAL A N 1
ATOM 559 C CA . VAL A 1 72 ? 7.103 -13.139 -10.274 1.00 94.12 72 VAL A CA 1
ATOM 560 C C . VAL A 1 72 ? 7.913 -12.693 -11.487 1.00 94.12 72 VAL A C 1
ATOM 562 O O . VAL A 1 72 ? 8.763 -11.808 -11.405 1.00 94.12 72 VAL A O 1
ATOM 565 N N . ARG A 1 73 ? 7.673 -13.322 -12.641 1.00 92.38 73 ARG A N 1
ATOM 566 C CA . ARG A 1 73 ? 8.293 -12.927 -13.914 1.00 92.38 73 ARG A CA 1
ATOM 567 C C . ARG A 1 73 ? 7.353 -11.998 -14.663 1.00 92.38 73 ARG A C 1
ATOM 569 O O . ARG A 1 73 ? 6.510 -12.475 -15.407 1.00 92.38 73 ARG A O 1
ATOM 576 N N . PHE A 1 74 ? 7.508 -10.699 -14.442 1.00 92.44 74 PHE A N 1
ATOM 577 C CA . PHE A 1 74 ? 6.718 -9.663 -15.113 1.00 92.44 74 PHE A CA 1
ATOM 578 C C . PHE A 1 74 ? 7.560 -8.748 -16.013 1.00 92.44 74 PHE A C 1
ATOM 580 O O . PHE A 1 74 ? 6.992 -7.949 -16.742 1.00 92.44 74 PHE A O 1
ATOM 587 N N . TRP A 1 75 ? 8.895 -8.859 -15.980 1.00 88.06 75 TRP A N 1
ATOM 588 C CA . TRP A 1 75 ? 9.805 -8.033 -16.780 1.00 88.06 75 TRP A CA 1
ATOM 589 C C . TRP A 1 75 ? 10.456 -8.836 -17.917 1.00 88.06 75 TRP A C 1
ATOM 591 O O . TRP A 1 75 ? 10.998 -9.904 -17.613 1.00 88.06 75 TRP A O 1
ATOM 601 N N . PRO A 1 76 ? 10.491 -8.338 -19.170 1.00 88.94 76 PRO A N 1
ATOM 602 C CA . PRO A 1 76 ? 10.002 -7.028 -19.625 1.00 88.94 76 PRO A CA 1
ATOM 603 C C . PRO A 1 76 ? 8.476 -6.878 -19.557 1.00 88.94 76 PRO A C 1
ATOM 605 O O . PRO A 1 76 ? 7.739 -7.789 -19.935 1.00 88.94 76 PRO A O 1
ATOM 608 N N . MET A 1 77 ? 8.003 -5.714 -19.093 1.00 90.31 77 MET A N 1
ATOM 609 C CA . MET A 1 77 ? 6.576 -5.455 -18.823 1.00 90.31 77 MET A CA 1
ATOM 610 C C . MET A 1 77 ? 5.673 -5.760 -20.021 1.00 90.31 77 MET A C 1
ATOM 612 O O . MET A 1 77 ? 4.680 -6.472 -19.888 1.00 90.31 77 MET A O 1
ATOM 616 N N . ARG A 1 78 ? 6.057 -5.290 -21.212 1.00 92.75 78 ARG A N 1
ATOM 617 C CA . ARG A 1 78 ? 5.282 -5.456 -22.456 1.00 92.75 78 ARG A CA 1
ATOM 618 C C . ARG A 1 78 ? 5.112 -6.919 -22.879 1.00 92.75 78 ARG A C 1
ATOM 620 O O . ARG A 1 78 ? 4.174 -7.239 -23.600 1.00 92.75 78 ARG A O 1
ATOM 627 N N . GLU A 1 79 ? 6.000 -7.804 -22.433 1.00 92.88 79 GLU A N 1
ATOM 628 C CA . GLU A 1 79 ? 6.009 -9.217 -22.825 1.00 92.88 79 GLU A CA 1
ATOM 629 C C . GLU A 1 79 ? 5.395 -10.140 -21.773 1.00 92.88 79 GLU A C 1
ATOM 631 O O . GLU A 1 79 ? 4.918 -11.225 -22.110 1.00 92.88 79 GLU A O 1
ATOM 636 N N . HIS A 1 80 ? 5.473 -9.770 -20.494 1.00 93.94 80 HIS A N 1
ATOM 637 C CA . HIS A 1 80 ? 5.214 -10.702 -19.395 1.00 93.94 80 HIS A CA 1
ATOM 638 C C . HIS A 1 80 ? 4.153 -10.231 -18.404 1.00 93.94 80 HIS A C 1
ATOM 640 O O . HIS A 1 80 ? 3.767 -11.010 -17.537 1.00 93.94 80 HIS A O 1
ATOM 646 N N . PHE A 1 81 ? 3.674 -8.988 -18.500 1.00 95.75 81 PHE A N 1
ATOM 647 C CA . PHE A 1 81 ? 2.696 -8.468 -17.547 1.00 95.75 81 PHE A CA 1
ATOM 648 C C . PHE A 1 81 ? 1.268 -8.967 -17.809 1.00 95.75 81 PHE A C 1
ATOM 650 O O . PHE A 1 81 ? 0.566 -9.375 -16.880 1.00 95.75 81 PHE A O 1
ATOM 657 N N . VAL A 1 82 ? 0.834 -8.962 -19.074 1.00 95.25 82 VAL A N 1
ATOM 658 C CA . VAL A 1 82 ? -0.482 -9.489 -19.466 1.00 95.25 82 VAL A CA 1
ATOM 659 C C . VAL A 1 82 ? -0.460 -11.017 -19.389 1.00 95.25 82 VAL A C 1
ATOM 661 O O . VAL A 1 82 ? 0.462 -11.662 -19.884 1.00 95.25 82 VAL A O 1
ATOM 664 N N . GLY A 1 83 ? -1.480 -11.604 -18.764 1.00 94.06 83 GLY A N 1
ATOM 665 C CA . GLY A 1 83 ? -1.580 -13.049 -18.539 1.00 94.06 83 GLY A CA 1
ATOM 666 C C . GLY A 1 83 ? -0.990 -13.534 -17.212 1.00 94.06 83 GLY A C 1
ATOM 667 O O . GLY A 1 83 ? -1.076 -14.728 -16.913 1.00 94.06 83 GLY A O 1
ATOM 668 N N . LEU A 1 84 ? -0.442 -12.639 -16.381 1.00 96.31 84 LEU A N 1
ATOM 669 C CA . LEU A 1 84 ? -0.141 -12.963 -14.985 1.00 96.31 84 LEU A CA 1
ATOM 670 C C . LEU A 1 84 ? -1.422 -13.355 -14.236 1.00 96.31 84 LEU A C 1
ATOM 672 O O . LEU A 1 84 ? -2.518 -12.884 -14.537 1.00 96.31 84 LEU A O 1
ATOM 676 N N . HIS A 1 85 ? -1.283 -14.209 -13.223 1.00 95.38 85 HIS A N 1
ATOM 677 C CA . HIS A 1 85 ? -2.360 -14.406 -12.256 1.00 95.38 85 HIS A CA 1
ATOM 678 C C . HIS A 1 85 ? -2.477 -13.176 -11.345 1.00 95.38 85 HIS A C 1
ATOM 680 O O . HIS A 1 85 ? -1.507 -12.439 -11.174 1.00 95.38 85 HIS A O 1
ATOM 686 N N . GLU A 1 86 ? -3.630 -13.002 -10.697 1.00 94.69 86 GLU A N 1
ATOM 687 C CA . GLU A 1 86 ? -3.959 -11.811 -9.897 1.00 94.69 86 GLU A CA 1
ATOM 688 C C . GLU A 1 86 ? -2.838 -11.406 -8.934 1.00 94.69 86 GLU A C 1
ATOM 690 O O . GLU A 1 86 ? -2.324 -10.297 -9.027 1.00 94.69 86 GLU A O 1
ATOM 695 N N . ALA A 1 87 ? -2.379 -12.328 -8.080 1.00 94.00 87 ALA A N 1
ATOM 696 C CA . ALA A 1 87 ? -1.296 -12.026 -7.143 1.00 94.00 87 ALA A CA 1
ATOM 697 C C . ALA A 1 87 ? -0.011 -11.541 -7.845 1.00 94.00 87 ALA A C 1
ATOM 699 O O . ALA A 1 87 ? 0.638 -10.629 -7.354 1.00 94.00 87 ALA A O 1
ATOM 700 N N . GLY A 1 88 ? 0.333 -12.091 -9.014 1.00 96.44 88 GLY A N 1
ATOM 701 C CA . GLY A 1 88 ? 1.504 -11.669 -9.779 1.00 96.44 88 GLY A CA 1
ATOM 702 C C . GLY A 1 88 ? 1.326 -10.283 -10.395 1.00 96.44 88 GLY A C 1
ATOM 703 O O . GLY A 1 88 ? 2.262 -9.490 -10.383 1.00 96.44 88 GLY A O 1
ATOM 704 N N . THR A 1 89 ? 0.122 -9.966 -10.878 1.00 97.06 89 THR A N 1
ATOM 705 C CA . THR A 1 89 ? -0.228 -8.624 -11.362 1.00 97.06 89 THR A CA 1
ATOM 706 C C . THR A 1 89 ? -0.128 -7.589 -10.253 1.00 97.06 89 THR A C 1
ATOM 708 O O . THR A 1 89 ? 0.507 -6.557 -10.446 1.00 97.06 89 THR A O 1
ATOM 711 N N . LEU A 1 90 ? -0.712 -7.872 -9.088 1.00 96.56 90 LEU A N 1
ATOM 712 C CA . LEU A 1 90 ? -0.686 -6.961 -7.947 1.00 96.56 90 LEU A CA 1
ATOM 713 C C . LEU A 1 90 ? 0.746 -6.764 -7.429 1.00 96.56 90 LEU A C 1
ATOM 715 O O . LEU A 1 90 ? 1.170 -5.627 -7.259 1.00 96.56 90 LEU A O 1
ATOM 719 N N . THR A 1 91 ? 1.543 -7.831 -7.320 1.00 96.44 91 THR A N 1
ATOM 720 C CA . THR A 1 91 ? 2.967 -7.729 -6.962 1.00 96.44 91 THR A CA 1
ATOM 721 C C . THR A 1 91 ? 3.777 -6.905 -7.964 1.00 96.44 91 THR A C 1
ATOM 723 O O . THR A 1 91 ? 4.637 -6.124 -7.565 1.00 96.44 91 THR A O 1
ATOM 726 N N . ALA A 1 92 ? 3.532 -7.056 -9.267 1.00 97.00 92 ALA A N 1
ATOM 727 C CA . ALA A 1 92 ? 4.216 -6.251 -10.276 1.00 97.00 92 ALA A CA 1
ATOM 728 C C . ALA A 1 92 ? 3.840 -4.760 -10.171 1.00 97.00 92 ALA A C 1
ATOM 730 O O . ALA A 1 92 ? 4.705 -3.908 -10.342 1.00 97.00 92 ALA A O 1
ATOM 731 N N . ILE A 1 93 ? 2.588 -4.438 -9.830 1.00 97.94 93 ILE A N 1
ATOM 732 C CA . ILE A 1 93 ? 2.139 -3.056 -9.592 1.00 97.94 93 ILE A CA 1
ATOM 733 C C . ILE A 1 93 ? 2.848 -2.445 -8.375 1.00 97.94 93 ILE A C 1
ATOM 735 O O . ILE A 1 93 ? 3.380 -1.343 -8.492 1.00 97.94 93 ILE A O 1
ATOM 739 N N . GLU A 1 94 ? 2.901 -3.151 -7.240 1.00 97.81 94 GLU A N 1
ATOM 740 C CA . GLU A 1 94 ? 3.648 -2.706 -6.047 1.00 97.81 94 GLU A CA 1
ATOM 741 C C . GLU A 1 94 ? 5.136 -2.506 -6.375 1.00 97.81 94 GLU A C 1
ATOM 743 O O . GLU A 1 94 ? 5.745 -1.500 -6.025 1.00 97.81 94 GLU A O 1
ATOM 748 N N . PHE A 1 95 ? 5.720 -3.421 -7.151 1.00 97.00 95 PHE A N 1
ATOM 749 C CA . PHE A 1 95 ? 7.116 -3.301 -7.550 1.00 97.00 95 PHE A CA 1
ATOM 750 C C . PHE A 1 95 ? 7.377 -2.075 -8.434 1.00 97.00 95 PHE A C 1
ATOM 752 O O . PHE A 1 95 ? 8.384 -1.394 -8.248 1.00 97.00 95 PHE A O 1
ATOM 759 N N . LEU A 1 96 ? 6.503 -1.793 -9.404 1.00 97.00 96 LEU A N 1
ATOM 760 C CA . LEU A 1 96 ? 6.625 -0.607 -10.252 1.00 97.00 96 LEU A CA 1
ATOM 761 C C . LEU A 1 96 ? 6.485 0.674 -9.439 1.00 97.00 96 LEU A C 1
ATOM 763 O O . LEU A 1 96 ? 7.245 1.606 -9.668 1.00 97.00 96 LEU A O 1
ATOM 767 N N . HIS A 1 97 ? 5.560 0.708 -8.481 1.00 98.19 97 HIS A N 1
ATOM 768 C CA . HIS A 1 97 ? 5.412 1.826 -7.558 1.00 98.19 97 HIS A CA 1
ATOM 769 C C . HIS A 1 97 ? 6.718 2.145 -6.830 1.00 98.19 97 HIS A C 1
ATOM 771 O O . HIS A 1 97 ? 7.161 3.292 -6.843 1.00 98.19 97 HIS A O 1
ATOM 777 N N . ASP A 1 98 ? 7.349 1.123 -6.253 1.00 97.25 98 ASP A N 1
ATOM 778 C CA . ASP A 1 98 ? 8.580 1.265 -5.472 1.00 97.25 98 ASP A CA 1
ATOM 779 C C . ASP A 1 98 ? 9.793 1.689 -6.313 1.00 97.25 98 ASP A C 1
ATOM 781 O O . ASP A 1 98 ? 10.803 2.120 -5.763 1.00 97.25 98 ASP A O 1
ATOM 785 N N . HIS A 1 99 ? 9.708 1.555 -7.640 1.00 96.69 99 HIS A N 1
ATOM 786 C CA . HIS A 1 99 ? 10.788 1.857 -8.581 1.00 96.69 99 HIS A CA 1
ATOM 787 C C . HIS A 1 99 ? 10.351 2.859 -9.658 1.00 96.69 99 HIS A C 1
ATOM 789 O O . HIS A 1 99 ? 10.884 2.848 -10.769 1.00 96.69 99 HIS A O 1
ATOM 795 N N . CYS A 1 100 ? 9.380 3.716 -9.340 1.00 98.06 100 CYS A N 1
ATOM 796 C CA . CYS A 1 100 ? 8.929 4.812 -10.188 1.00 98.06 100 CYS A CA 1
ATOM 797 C C . CYS A 1 100 ? 9.475 6.132 -9.633 1.00 98.06 100 CYS A C 1
ATOM 799 O O . CYS A 1 100 ? 9.041 6.596 -8.580 1.00 98.06 100 CYS A O 1
ATOM 801 N N . SER A 1 101 ? 10.397 6.761 -10.359 1.00 98.38 101 SER A N 1
ATOM 802 C CA . SER A 1 101 ? 11.096 7.977 -9.945 1.00 98.38 101 SER A CA 1
ATOM 803 C C . SER A 1 101 ? 10.856 9.094 -10.946 1.00 98.38 101 SER A C 1
ATOM 805 O O . SER A 1 101 ? 11.210 8.986 -12.117 1.00 98.38 101 SER A O 1
ATOM 807 N N . LYS A 1 102 ? 10.235 10.193 -10.512 1.00 98.38 102 LYS A N 1
ATOM 808 C CA . LYS A 1 102 ? 9.932 11.308 -11.412 1.00 98.38 102 LYS A CA 1
ATOM 809 C C . LYS A 1 102 ? 11.236 11.984 -11.843 1.00 98.38 102 LYS A C 1
ATOM 811 O O . LYS A 1 102 ? 11.947 12.454 -10.960 1.00 98.38 102 LYS A O 1
ATOM 816 N N . PRO A 1 103 ? 11.534 12.130 -13.145 1.00 97.44 103 PRO A N 1
ATOM 817 C CA . PRO A 1 103 ? 12.771 12.771 -13.578 1.00 97.44 103 PRO A CA 1
ATOM 818 C C . PRO A 1 103 ? 12.893 14.206 -13.058 1.00 97.44 103 PRO A C 1
ATOM 820 O O . PRO A 1 103 ? 11.966 15.009 -13.198 1.00 97.44 103 PRO A O 1
ATOM 823 N N . VAL A 1 104 ? 14.047 14.517 -12.470 1.00 96.75 104 VAL A N 1
ATOM 824 C CA . VAL A 1 104 ? 14.407 15.853 -11.972 1.00 96.75 104 VAL A CA 1
ATOM 825 C C . VAL A 1 104 ? 15.455 16.470 -12.888 1.00 96.75 104 VAL A C 1
ATOM 827 O O . VAL A 1 104 ? 15.254 17.571 -13.400 1.00 96.75 104 VAL A O 1
ATOM 830 N N . GLU A 1 105 ? 16.534 15.735 -13.156 1.00 94.50 105 GLU A N 1
ATOM 831 C CA . GLU A 1 105 ? 17.567 16.116 -14.118 1.00 94.50 105 GLU A CA 1
ATOM 832 C C . GLU A 1 105 ? 17.576 15.110 -15.265 1.00 94.50 105 GLU A C 1
ATOM 834 O O . GLU A 1 105 ? 17.623 13.898 -15.052 1.00 94.50 105 GLU A O 1
ATOM 839 N N . SER A 1 106 ? 17.480 15.617 -16.493 1.00 93.19 106 SER A N 1
ATOM 840 C CA . SER A 1 106 ? 17.483 14.785 -17.691 1.00 93.19 106 SER A CA 1
ATOM 841 C C . SER A 1 106 ? 18.042 15.526 -18.902 1.00 93.19 106 SER A C 1
ATOM 843 O O . SER A 1 106 ? 17.945 16.753 -19.010 1.00 93.19 106 SER A O 1
ATOM 845 N N . GLY A 1 107 ? 18.614 14.765 -19.830 1.00 91.06 107 GLY A N 1
ATOM 846 C CA . GLY A 1 107 ? 19.095 15.235 -21.120 1.00 91.06 107 GLY A CA 1
ATOM 847 C C . GLY A 1 107 ? 18.399 14.499 -22.257 1.00 91.06 107 GLY A C 1
ATOM 848 O O . GLY A 1 107 ? 18.343 13.274 -22.266 1.00 91.06 107 GLY A O 1
ATOM 849 N N . PHE A 1 108 ? 17.884 15.233 -23.245 1.00 91.38 108 PHE A N 1
ATOM 850 C CA . PHE A 1 108 ? 17.342 14.615 -24.455 1.00 91.38 108 PHE A CA 1
ATOM 851 C C . PHE A 1 108 ? 18.448 14.419 -25.494 1.00 91.38 108 PHE A C 1
ATOM 853 O O . PHE A 1 108 ? 18.968 15.383 -26.068 1.00 91.38 108 PHE A O 1
ATOM 860 N N . HIS A 1 109 ? 18.790 13.164 -25.759 1.00 88.19 109 HIS A N 1
ATOM 861 C CA . HIS A 1 109 ? 19.760 12.778 -26.764 1.00 88.19 109 HIS A CA 1
ATOM 862 C C . HIS A 1 109 ? 19.065 12.486 -28.103 1.00 88.19 109 HIS A C 1
ATOM 864 O O . HIS A 1 109 ? 18.584 11.392 -28.375 1.00 88.19 109 HIS A O 1
ATOM 870 N N . SER A 1 110 ? 19.005 13.500 -28.970 1.00 87.94 110 SER A N 1
ATOM 871 C CA . SER A 1 110 ? 18.291 13.414 -30.259 1.00 87.94 110 SER A CA 1
ATOM 872 C C . SER A 1 110 ? 19.007 12.606 -31.351 1.00 87.94 110 SER A C 1
ATOM 874 O O . SER A 1 110 ? 18.411 12.307 -32.387 1.00 87.94 110 SER A O 1
ATOM 876 N N . TYR A 1 111 ? 20.287 12.269 -31.169 1.00 86.56 111 TYR A N 1
ATOM 877 C CA . TYR A 1 111 ? 21.037 11.506 -32.163 1.00 86.56 111 TYR A CA 1
ATOM 878 C C . TYR A 1 111 ? 20.604 10.039 -32.158 1.00 86.56 111 TYR A C 1
ATOM 880 O O . TYR A 1 111 ? 20.487 9.424 -31.103 1.00 86.56 111 TYR A O 1
ATOM 888 N N . GLY A 1 112 ? 20.374 9.474 -33.345 1.00 79.81 112 GLY A N 1
ATOM 889 C CA . GLY A 1 112 ? 20.035 8.057 -33.495 1.00 79.81 112 GLY A CA 1
ATOM 890 C C . GLY A 1 112 ? 18.704 7.637 -32.865 1.00 79.81 112 GLY A C 1
ATOM 891 O O . GLY A 1 112 ? 18.530 6.447 -32.640 1.00 79.81 112 GLY A O 1
ATOM 892 N N . ASP A 1 113 ? 17.799 8.585 -32.591 1.00 80.19 113 ASP A N 1
ATOM 893 C CA . ASP A 1 113 ? 16.527 8.340 -31.887 1.00 80.19 113 ASP A CA 1
ATOM 894 C C . ASP A 1 113 ? 16.723 7.747 -30.474 1.00 80.19 113 ASP A C 1
ATOM 896 O O . ASP A 1 113 ? 15.950 6.918 -30.011 1.00 80.19 113 ASP A O 1
ATOM 900 N N . CYS A 1 114 ? 17.807 8.158 -29.799 1.00 85.94 114 CYS A N 1
ATOM 901 C CA . CYS A 1 114 ? 18.201 7.652 -28.481 1.00 85.94 114 CYS A CA 1
ATOM 902 C C . CYS A 1 114 ? 17.201 8.051 -27.382 1.00 85.94 114 CYS A C 1
ATOM 904 O O . CYS A 1 114 ? 16.807 7.226 -26.564 1.00 85.94 114 CYS A O 1
ATOM 906 N N . GLY A 1 115 ? 16.745 9.306 -27.397 1.00 90.44 115 GLY A N 1
ATOM 907 C CA . GLY A 1 115 ? 15.654 9.773 -26.548 1.00 90.44 115 GLY A CA 1
ATOM 908 C C . GLY A 1 115 ? 16.108 10.392 -25.227 1.00 90.44 115 GLY A C 1
ATOM 909 O O . GLY A 1 115 ? 17.153 11.037 -25.142 1.00 90.44 115 GLY A O 1
ATOM 910 N N . LEU A 1 116 ? 15.260 10.289 -24.206 1.00 92.62 116 LEU A N 1
ATOM 911 C CA . LEU A 1 116 ? 15.476 10.898 -22.895 1.00 92.62 116 LEU A CA 1
ATOM 912 C C . LEU A 1 116 ? 16.465 10.071 -22.066 1.00 92.62 116 LEU A C 1
ATOM 914 O O . LEU A 1 116 ? 16.292 8.862 -21.959 1.00 92.62 116 LEU A O 1
ATOM 918 N N . HIS A 1 117 ? 17.442 10.722 -21.439 1.00 93.69 117 HIS A N 1
ATOM 919 C CA . HIS A 1 117 ? 18.313 10.141 -20.417 1.00 93.69 117 HIS A CA 1
ATOM 920 C C . HIS A 1 117 ? 18.070 10.857 -19.093 1.00 93.69 117 HIS A C 1
ATOM 922 O O . HIS A 1 117 ? 18.192 12.080 -19.027 1.00 93.69 117 HIS A O 1
ATOM 928 N N . VAL A 1 118 ? 17.727 10.113 -18.050 1.00 94.88 118 VAL A N 1
ATOM 929 C CA . VAL A 1 118 ? 17.486 10.662 -16.712 1.00 94.88 118 VAL A CA 1
ATOM 930 C C . VAL A 1 118 ? 18.721 10.456 -15.843 1.00 94.88 118 VAL A C 1
ATOM 932 O O . VAL A 1 118 ? 19.172 9.328 -15.654 1.00 94.88 118 VAL A O 1
ATOM 935 N N . ASP A 1 119 ? 19.251 11.552 -15.303 1.00 91.50 119 ASP A N 1
ATOM 936 C CA . ASP A 1 119 ? 20.423 11.550 -14.422 1.00 91.50 119 ASP A CA 1
ATOM 937 C C . ASP A 1 119 ? 20.015 11.409 -12.949 1.00 91.50 119 ASP A C 1
ATOM 939 O O . ASP A 1 119 ? 20.688 10.738 -12.165 1.00 91.50 119 ASP A O 1
ATOM 943 N N . SER A 1 120 ? 18.896 12.030 -12.562 1.00 95.88 120 SER A N 1
ATOM 944 C CA . SER A 1 120 ? 18.343 11.951 -11.208 1.00 95.88 120 SER A CA 1
ATOM 945 C C . SER A 1 120 ? 16.820 12.087 -11.201 1.00 95.88 120 SER A C 1
ATOM 947 O O . SER A 1 120 ? 16.224 12.679 -12.108 1.00 95.88 120 SER A O 1
ATOM 949 N N . GLY A 1 121 ? 16.183 11.542 -10.163 1.00 96.75 121 GLY A N 1
ATOM 950 C CA . GLY A 1 121 ? 14.733 11.559 -10.006 1.00 96.75 121 GLY A CA 1
ATOM 951 C C . GLY A 1 121 ? 14.267 11.682 -8.555 1.00 96.75 121 GLY A C 1
ATOM 952 O O . GLY A 1 121 ? 15.063 11.633 -7.618 1.00 96.75 121 GLY A O 1
ATOM 953 N N . ASP A 1 122 ? 12.962 11.890 -8.401 1.00 98.19 122 ASP A N 1
ATOM 954 C CA . ASP A 1 122 ? 12.233 11.975 -7.138 1.00 98.19 122 ASP A CA 1
ATOM 955 C C . ASP A 1 122 ? 11.279 10.777 -7.014 1.00 98.19 122 ASP A C 1
ATOM 957 O O . ASP A 1 122 ? 10.226 10.726 -7.663 1.00 98.19 122 ASP A O 1
ATOM 961 N N . ASP A 1 123 ? 11.658 9.818 -6.169 1.00 97.75 123 ASP A N 1
ATOM 962 C CA . ASP A 1 123 ? 10.919 8.572 -5.938 1.00 97.75 123 ASP A CA 1
ATOM 963 C C . ASP A 1 123 ? 9.542 8.834 -5.318 1.00 97.75 123 ASP A C 1
ATOM 965 O O . ASP A 1 123 ? 8.554 8.218 -5.706 1.00 97.75 123 ASP A O 1
ATOM 969 N N . ALA A 1 124 ? 9.426 9.798 -4.400 1.00 97.19 124 ALA A N 1
ATOM 970 C CA . ALA A 1 124 ? 8.149 10.105 -3.761 1.00 97.19 124 ALA A CA 1
ATOM 971 C C . ALA A 1 124 ? 7.161 10.711 -4.769 1.00 97.19 124 ALA A C 1
ATOM 973 O O . ALA A 1 124 ? 5.982 10.337 -4.805 1.00 97.19 124 ALA A O 1
ATOM 974 N N . ALA A 1 125 ? 7.641 11.621 -5.620 1.00 98.19 125 ALA A N 1
ATOM 975 C CA . ALA A 1 125 ? 6.834 12.209 -6.680 1.00 98.19 125 ALA A CA 1
ATOM 976 C C . ALA A 1 125 ? 6.501 11.199 -7.791 1.00 98.19 125 ALA A C 1
ATOM 978 O O . ALA A 1 125 ? 5.389 11.236 -8.324 1.00 98.19 125 ALA A O 1
ATOM 979 N N . GLY A 1 126 ? 7.428 10.301 -8.135 1.00 98.44 126 GLY A N 1
ATOM 980 C CA . GLY A 1 126 ? 7.217 9.242 -9.124 1.00 98.44 126 GLY A CA 1
ATOM 981 C C . GLY A 1 126 ? 6.207 8.199 -8.651 1.00 98.44 126 GLY A C 1
ATOM 982 O O . GLY A 1 126 ? 5.242 7.906 -9.360 1.00 98.44 126 GLY A O 1
ATOM 983 N N . ALA A 1 127 ? 6.342 7.731 -7.413 1.00 98.12 127 ALA A N 1
ATOM 984 C CA . ALA A 1 127 ? 5.379 6.859 -6.758 1.00 98.12 127 ALA A CA 1
ATOM 985 C C . ALA A 1 127 ? 3.976 7.493 -6.720 1.00 98.12 127 ALA A C 1
ATOM 987 O O . ALA A 1 127 ? 2.989 6.857 -7.094 1.00 98.12 127 ALA A O 1
ATOM 988 N N . ALA A 1 128 ? 3.866 8.776 -6.350 1.00 97.94 128 ALA A N 1
ATOM 989 C CA . ALA A 1 128 ? 2.589 9.496 -6.346 1.00 97.94 128 ALA A CA 1
ATOM 990 C C . ALA A 1 128 ? 1.961 9.625 -7.747 1.00 97.94 128 ALA A C 1
ATOM 992 O O . ALA A 1 128 ? 0.740 9.519 -7.895 1.00 97.94 128 ALA A O 1
ATOM 993 N N . GLU A 1 129 ? 2.778 9.840 -8.781 1.00 98.38 129 GLU A N 1
ATOM 994 C CA . GLU A 1 129 ? 2.341 9.861 -10.178 1.00 98.38 129 GLU A CA 1
ATOM 995 C C . GLU A 1 129 ? 1.797 8.494 -10.613 1.00 98.38 129 GLU A C 1
ATOM 997 O O . GLU A 1 129 ? 0.688 8.411 -11.149 1.00 98.38 129 GLU A O 1
ATOM 1002 N N . PHE A 1 130 ? 2.529 7.423 -10.304 1.00 98.38 130 PHE A N 1
ATOM 1003 C CA . PHE A 1 130 ? 2.130 6.058 -10.626 1.00 98.38 130 PHE A CA 1
ATOM 1004 C C . PHE A 1 130 ? 0.818 5.672 -9.935 1.00 98.38 130 PHE A C 1
ATOM 1006 O O . PHE A 1 130 ? -0.108 5.210 -10.603 1.00 98.38 130 PHE A O 1
ATOM 1013 N N . ARG A 1 131 ? 0.669 5.960 -8.630 1.00 97.31 131 ARG A N 1
ATOM 1014 C CA . ARG A 1 131 ? -0.600 5.756 -7.901 1.00 97.31 131 ARG A CA 1
ATOM 1015 C C . ARG A 1 131 ? -1.757 6.484 -8.570 1.00 97.31 131 ARG A C 1
ATOM 1017 O O . ARG A 1 131 ? -2.820 5.902 -8.768 1.00 97.31 131 ARG A O 1
ATOM 1024 N N . ARG A 1 132 ? -1.553 7.745 -8.965 1.00 96.06 132 ARG A N 1
ATOM 1025 C CA . ARG A 1 132 ? -2.587 8.544 -9.638 1.00 96.06 132 ARG A CA 1
ATOM 1026 C C . ARG A 1 132 ? -3.024 7.930 -10.972 1.00 96.06 132 ARG A C 1
ATOM 1028 O O . ARG A 1 132 ? -4.196 8.048 -11.326 1.00 96.06 132 ARG A O 1
ATOM 1035 N N . GLY A 1 133 ? -2.104 7.303 -11.703 1.00 95.94 133 GLY A N 1
ATOM 1036 C CA . GLY A 1 133 ? -2.401 6.587 -12.943 1.00 95.94 133 GLY A CA 1
ATOM 1037 C C . GLY A 1 133 ? -3.088 5.237 -12.716 1.00 95.94 133 GLY A C 1
ATOM 1038 O O . GLY A 1 133 ? -4.069 4.932 -13.391 1.00 95.94 133 GLY A O 1
ATOM 1039 N N . ALA A 1 134 ? -2.604 4.444 -11.757 1.00 96.12 134 ALA A N 1
ATOM 1040 C CA . ALA A 1 134 ? -3.040 3.065 -11.533 1.00 96.12 134 ALA A CA 1
ATOM 1041 C C . ALA A 1 134 ? -4.341 2.940 -10.714 1.00 96.12 134 ALA A C 1
ATOM 1043 O O . ALA A 1 134 ? -5.197 2.115 -11.048 1.00 96.12 134 ALA A O 1
ATOM 1044 N N . ASN A 1 135 ? -4.533 3.763 -9.675 1.00 94.44 135 ASN A N 1
ATOM 1045 C CA . ASN A 1 135 ? -5.666 3.642 -8.743 1.00 94.44 135 ASN A CA 1
ATOM 1046 C C . ASN A 1 135 ? -7.056 3.723 -9.389 1.00 94.44 135 ASN A C 1
ATOM 1048 O O . ASN A 1 135 ? -7.912 2.928 -9.004 1.00 94.44 135 ASN A O 1
ATOM 1052 N N . PRO A 1 136 ? -7.315 4.571 -10.405 1.00 90.62 136 PRO A N 1
ATOM 1053 C CA . PRO A 1 136 ? -8.604 4.565 -11.098 1.00 90.62 136 PRO A CA 1
ATOM 1054 C C . PRO A 1 136 ? -8.974 3.205 -11.713 1.00 90.62 136 PRO A C 1
ATOM 1056 O O . PRO A 1 136 ? -10.155 2.891 -11.871 1.00 90.62 136 PRO A O 1
ATOM 1059 N N . TYR A 1 137 ? -7.976 2.394 -12.074 1.00 91.62 137 TYR A N 1
ATOM 1060 C CA . TYR A 1 137 ? -8.181 1.063 -12.640 1.00 91.62 137 TYR A CA 1
ATOM 1061 C C . TYR A 1 137 ? -8.261 -0.015 -11.561 1.00 91.62 137 TYR A C 1
ATOM 1063 O O . TYR A 1 137 ? -9.139 -0.872 -11.646 1.00 91.62 137 TYR A O 1
ATOM 1071 N N . LEU A 1 138 ? -7.421 0.065 -10.524 1.00 92.56 138 LEU A N 1
ATOM 1072 C CA . LEU A 1 138 ? -7.497 -0.815 -9.352 1.00 92.56 138 LEU A CA 1
ATOM 1073 C C . LEU A 1 138 ? -8.851 -0.701 -8.638 1.00 92.56 138 LEU A C 1
ATOM 1075 O O . LEU A 1 138 ? -9.461 -1.717 -8.315 1.00 92.56 138 LEU A O 1
ATOM 1079 N N . ALA A 1 139 ? -9.382 0.514 -8.486 1.00 88.31 139 ALA A N 1
ATOM 1080 C CA . ALA A 1 139 ? -10.670 0.763 -7.835 1.00 88.31 139 ALA A CA 1
ATOM 1081 C C . ALA A 1 139 ? -11.856 0.118 -8.573 1.00 88.31 139 ALA A C 1
ATOM 1083 O O . ALA A 1 139 ? -12.904 -0.130 -7.982 1.00 88.31 139 ALA A O 1
ATOM 1084 N N . ARG A 1 140 ? -11.693 -0.157 -9.872 1.00 85.88 140 ARG A N 1
ATOM 1085 C CA . ARG A 1 140 ? -12.699 -0.795 -10.730 1.00 85.88 140 ARG A CA 1
ATOM 1086 C C . ARG A 1 140 ? -12.478 -2.292 -10.906 1.00 85.88 140 ARG A C 1
ATOM 1088 O O . ARG A 1 140 ? -13.323 -2.948 -11.501 1.00 85.88 140 ARG A O 1
ATOM 1095 N N . TYR A 1 141 ? -11.348 -2.834 -10.469 1.00 89.12 141 TYR A N 1
ATOM 1096 C CA . TYR A 1 141 ? -11.047 -4.252 -10.609 1.00 89.12 141 TYR A CA 1
ATOM 1097 C C . TYR A 1 141 ? -11.704 -5.054 -9.478 1.00 89.12 141 TYR A C 1
ATOM 1099 O O . TYR A 1 141 ? -11.490 -4.755 -8.304 1.00 89.12 141 TYR A O 1
ATOM 1107 N N . SER A 1 142 ? -12.470 -6.099 -9.819 1.00 85.81 142 SER A N 1
ATOM 1108 C CA . SER A 1 142 ? -13.154 -6.962 -8.838 1.00 85.81 142 SER A CA 1
ATOM 1109 C C . SER A 1 142 ? -14.001 -6.150 -7.831 1.00 85.81 142 SER A C 1
ATOM 1111 O O . SER A 1 142 ? -14.826 -5.334 -8.238 1.00 85.81 142 SER A O 1
ATOM 1113 N N . SER A 1 143 ? -13.815 -6.346 -6.520 1.00 78.06 143 SER A N 1
ATOM 1114 C CA . SER A 1 143 ? -14.456 -5.572 -5.444 1.00 78.06 143 SER A CA 1
ATOM 1115 C C . SER A 1 143 ? -13.804 -4.209 -5.162 1.00 78.06 143 SER A C 1
ATOM 1117 O O . SER A 1 143 ? -14.220 -3.525 -4.230 1.00 78.06 143 SER A O 1
ATOM 1119 N N . GLY A 1 144 ? -12.794 -3.829 -5.946 1.00 86.69 144 GLY A N 1
ATOM 1120 C CA . GLY A 1 144 ? -12.017 -2.606 -5.806 1.00 86.69 144 GLY A CA 1
ATOM 1121 C C . GLY A 1 144 ? -10.753 -2.796 -4.969 1.00 86.69 144 GLY A C 1
ATOM 1122 O O . GLY A 1 144 ? -10.752 -3.468 -3.935 1.00 86.69 144 GLY A O 1
ATOM 1123 N N . PHE A 1 145 ? -9.680 -2.152 -5.416 1.00 91.00 145 PHE A N 1
ATOM 1124 C CA . PHE A 1 145 ? -8.390 -2.068 -4.740 1.00 91.00 145 PHE A CA 1
ATOM 1125 C C . PHE A 1 145 ? -7.838 -0.644 -4.792 1.00 91.00 145 PHE A C 1
ATOM 1127 O O . PHE A 1 145 ? -8.211 0.149 -5.657 1.00 91.00 145 PHE A O 1
ATOM 1134 N N . GLU A 1 146 ? -6.909 -0.344 -3.896 1.00 92.12 146 GLU A N 1
ATOM 1135 C CA . GLU A 1 146 ? -6.180 0.918 -3.849 1.00 92.12 146 GLU A CA 1
ATOM 1136 C C . GLU A 1 146 ? -4.703 0.648 -3.554 1.00 92.12 146 GLU A C 1
ATOM 1138 O O . GLU A 1 146 ? -4.374 -0.032 -2.587 1.00 92.12 146 GLU A O 1
ATOM 1143 N N . LEU A 1 147 ? -3.808 1.174 -4.388 1.00 94.69 147 LEU A N 1
ATOM 1144 C CA . LEU A 1 147 ? -2.379 1.236 -4.107 1.00 94.69 147 LEU A CA 1
ATOM 1145 C C . LEU A 1 147 ? -2.125 2.430 -3.181 1.00 94.69 147 LEU A C 1
ATOM 1147 O O . LEU A 1 147 ? -2.359 3.581 -3.567 1.00 94.69 147 LEU A O 1
ATOM 1151 N N . HIS A 1 148 ? -1.669 2.142 -1.965 1.00 91.19 148 HIS A N 1
ATOM 1152 C CA . HIS A 1 148 ? -1.445 3.120 -0.907 1.00 91.19 148 HIS A CA 1
ATOM 1153 C C . HIS A 1 148 ? -0.072 3.794 -0.994 1.00 91.19 148 HIS A C 1
ATOM 1155 O O . HIS A 1 148 ? 0.826 3.362 -1.711 1.00 91.19 148 HIS A O 1
ATOM 1161 N N . GLU A 1 149 ? 0.100 4.881 -0.234 1.00 90.94 149 GLU A N 1
ATOM 1162 C CA . GLU A 1 149 ? 1.351 5.653 -0.185 1.00 90.94 149 GLU A CA 1
ATOM 1163 C C . GLU A 1 149 ? 2.564 4.833 0.262 1.00 90.94 149 GLU A C 1
ATOM 1165 O O . GLU A 1 149 ? 3.682 5.130 -0.149 1.00 90.94 149 GLU A O 1
ATOM 1170 N N . ASN A 1 150 ? 2.340 3.790 1.063 1.00 87.75 150 ASN A N 1
ATOM 1171 C CA . ASN A 1 150 ? 3.372 2.860 1.511 1.00 87.75 150 ASN A CA 1
ATOM 1172 C C . ASN A 1 150 ? 3.739 1.790 0.461 1.00 87.75 150 ASN A C 1
ATOM 1174 O O . ASN A 1 150 ? 4.543 0.917 0.770 1.00 87.75 150 ASN A O 1
ATOM 1178 N N . GLY A 1 151 ? 3.140 1.835 -0.734 1.00 93.31 151 GLY A N 1
ATOM 1179 C CA . GLY A 1 151 ? 3.395 0.901 -1.830 1.00 93.31 151 GLY A CA 1
ATOM 1180 C C . GLY A 1 151 ? 2.629 -0.413 -1.762 1.00 93.31 151 GLY A C 1
ATOM 1181 O O . GLY A 1 151 ? 2.776 -1.229 -2.663 1.00 93.31 151 GLY A O 1
ATOM 1182 N N . GLU A 1 152 ? 1.778 -0.613 -0.756 1.00 94.00 152 GLU A N 1
ATOM 1183 C CA . GLU A 1 152 ? 0.953 -1.816 -0.653 1.00 94.00 152 GLU A CA 1
ATOM 1184 C C . GLU A 1 152 ? -0.403 -1.631 -1.337 1.00 94.00 152 GLU A C 1
ATOM 1186 O O . GLU A 1 152 ? -1.021 -0.565 -1.269 1.00 94.00 152 GLU A O 1
ATOM 1191 N N . ILE A 1 153 ? -0.914 -2.700 -1.942 1.00 94.00 153 ILE A N 1
ATOM 1192 C CA . ILE A 1 153 ? -2.275 -2.737 -2.471 1.00 94.00 153 ILE A CA 1
ATOM 1193 C C . ILE A 1 153 ? -3.234 -3.224 -1.393 1.00 94.00 153 ILE A C 1
ATOM 1195 O O . ILE A 1 153 ? -3.120 -4.334 -0.862 1.00 94.00 153 ILE A O 1
ATOM 1199 N N . TRP A 1 154 ? -4.219 -2.391 -1.083 1.00 90.06 154 TRP A N 1
ATOM 1200 C CA . TRP A 1 154 ? -5.266 -2.661 -0.110 1.00 90.06 154 TRP A CA 1
ATOM 1201 C C . TRP A 1 154 ? -6.600 -2.895 -0.810 1.00 90.06 154 TRP A C 1
ATOM 1203 O O . TRP A 1 154 ? -6.872 -2.339 -1.875 1.00 90.06 154 TRP A O 1
ATOM 1213 N N . ALA A 1 155 ? -7.456 -3.726 -0.217 1.00 85.00 155 ALA A N 1
ATOM 1214 C CA . ALA A 1 155 ? -8.837 -3.840 -0.673 1.00 85.00 155 ALA A CA 1
ATOM 1215 C C . ALA A 1 155 ? -9.559 -2.498 -0.475 1.00 85.00 155 ALA A C 1
ATOM 1217 O O . ALA A 1 155 ? -9.474 -1.895 0.600 1.00 85.00 155 ALA A O 1
ATOM 1218 N N . ALA A 1 156 ? -10.292 -2.046 -1.495 1.00 78.25 156 ALA A N 1
ATOM 1219 C CA . ALA A 1 156 ? -11.046 -0.808 -1.404 1.00 78.25 156 ALA A CA 1
ATOM 1220 C C . ALA A 1 156 ? -12.102 -0.926 -0.301 1.00 78.25 156 ALA A C 1
ATOM 1222 O O . ALA A 1 156 ? -12.848 -1.906 -0.203 1.00 78.25 156 ALA A O 1
ATOM 1223 N N . SER A 1 157 ? -12.177 0.101 0.539 1.00 70.81 157 SER A N 1
ATOM 1224 C CA . SER A 1 157 ? -13.286 0.216 1.472 1.00 70.81 157 SER A CA 1
ATOM 1225 C C . SER A 1 157 ? -14.554 0.636 0.725 1.00 70.81 157 SER A C 1
ATOM 1227 O O . SER A 1 157 ? -14.478 1.492 -0.156 1.00 70.81 157 SER A O 1
ATOM 1229 N N . PRO A 1 158 ? -15.735 0.091 1.076 1.00 69.69 158 PRO A N 1
ATOM 1230 C CA . PRO A 1 158 ? -16.988 0.613 0.549 1.00 69.69 158 PRO A CA 1
ATOM 1231 C C . PRO A 1 158 ? -17.100 2.119 0.835 1.00 69.69 158 PRO A C 1
ATOM 1233 O O . PRO A 1 158 ? -16.691 2.539 1.922 1.00 69.69 158 PRO A O 1
ATOM 1236 N N . PRO A 1 159 ? -17.682 2.923 -0.074 1.00 67.75 159 PRO A N 1
ATOM 1237 C CA . PRO A 1 159 ? -17.836 4.357 0.143 1.00 67.75 159 PRO A CA 1
ATOM 1238 C C . PRO A 1 159 ? -18.513 4.679 1.482 1.00 67.75 159 PRO A C 1
ATOM 1240 O O . PRO A 1 159 ? -19.557 4.108 1.811 1.00 67.75 159 PRO A O 1
ATOM 1243 N N . GLY A 1 160 ? -17.928 5.597 2.253 1.00 66.75 160 GLY A N 1
ATOM 1244 C CA . GLY A 1 160 ? -18.389 5.963 3.599 1.00 66.75 160 GLY A CA 1
ATOM 1245 C C . GLY A 1 160 ? -17.953 4.996 4.706 1.00 66.75 160 GLY A C 1
ATOM 1246 O O . GLY A 1 160 ? -18.309 5.189 5.871 1.00 66.75 160 GLY A O 1
ATOM 1247 N N . LEU A 1 161 ? -17.200 3.955 4.355 1.00 72.12 161 LEU A N 1
ATOM 1248 C CA . LEU A 1 161 ? -16.521 3.045 5.267 1.00 72.12 161 LEU A CA 1
ATOM 1249 C C . LEU A 1 161 ? -15.005 3.107 5.046 1.00 72.12 161 LEU A C 1
ATOM 1251 O O . LEU A 1 161 ? -14.309 2.117 5.222 1.00 72.12 161 LEU A O 1
ATOM 1255 N N . GLU A 1 162 ? -14.438 4.237 4.670 1.00 73.50 162 GLU A N 1
ATOM 1256 C CA . GLU A 1 162 ? -12.988 4.402 4.646 1.00 73.50 162 GLU A CA 1
ATOM 1257 C C . GLU A 1 162 ? -12.443 4.333 6.092 1.00 73.50 162 GLU A C 1
ATOM 1259 O O . GLU A 1 162 ? -13.117 4.781 7.030 1.00 73.50 162 GLU A O 1
ATOM 1264 N N . PRO A 1 163 ? -11.271 3.719 6.342 1.00 71.44 163 PRO A N 1
ATOM 1265 C CA . PRO A 1 163 ? -10.649 3.795 7.659 1.00 71.44 163 PRO A CA 1
ATOM 1266 C C . PRO A 1 163 ? -10.386 5.270 8.013 1.00 71.44 163 PRO A C 1
ATOM 1268 O O . PRO A 1 163 ? -9.969 6.043 7.146 1.00 71.44 163 PRO A O 1
ATOM 1271 N N . PRO A 1 164 ? -10.630 5.700 9.264 1.00 75.44 164 PRO A N 1
ATOM 1272 C CA . PRO A 1 164 ? -10.355 7.076 9.646 1.00 75.44 164 PRO A CA 1
ATOM 1273 C C . PRO A 1 164 ? -8.861 7.374 9.496 1.00 75.44 164 PRO A C 1
ATOM 1275 O O . PRO A 1 164 ? -8.019 6.537 9.831 1.00 75.44 164 PRO A O 1
ATOM 1278 N N . LYS A 1 165 ? -8.525 8.595 9.066 1.00 79.69 165 LYS A N 1
ATOM 1279 C CA . LYS A 1 165 ? -7.147 9.082 9.150 1.00 79.69 165 LYS A CA 1
ATOM 1280 C C . LYS A 1 165 ? -6.770 9.202 10.624 1.00 79.69 165 LYS A C 1
ATOM 1282 O O . LYS A 1 165 ? -7.258 10.097 11.312 1.00 79.69 165 LYS A O 1
ATOM 1287 N N . VAL A 1 166 ? -5.930 8.284 11.093 1.00 85.81 166 VAL A N 1
ATOM 1288 C CA . VAL A 1 166 ? -5.428 8.297 12.466 1.00 85.81 166 VAL A CA 1
ATOM 1289 C C . VAL A 1 166 ? -4.371 9.397 12.600 1.00 85.81 166 VAL A C 1
ATOM 1291 O O . VAL A 1 166 ? -3.478 9.458 11.752 1.00 85.81 166 VAL A O 1
ATOM 1294 N N . PRO A 1 167 ? -4.456 10.285 13.607 1.00 87.12 167 PRO A N 1
ATOM 1295 C CA . PRO A 1 167 ? -3.453 11.321 13.807 1.00 87.12 167 PRO A CA 1
ATOM 1296 C C . PRO A 1 167 ? -2.131 10.717 14.288 1.00 87.12 167 PRO A C 1
ATOM 1298 O O . PRO A 1 167 ? -2.125 9.830 15.143 1.00 87.12 167 PRO A O 1
ATOM 1301 N N . GLU A 1 168 ? -1.021 11.239 13.769 1.00 87.12 168 GLU A N 1
ATOM 1302 C CA . GLU A 1 168 ? 0.317 10.914 14.264 1.00 87.12 168 GLU A CA 1
ATOM 1303 C C . GLU A 1 168 ? 0.521 11.513 15.654 1.00 87.12 168 GLU A C 1
ATOM 1305 O O . GLU A 1 168 ? 0.185 12.670 15.923 1.00 87.12 168 GLU A O 1
ATOM 1310 N N . THR A 1 169 ? 1.064 10.710 16.559 1.00 84.81 169 THR A N 1
ATOM 1311 C CA . THR A 1 169 ? 1.236 11.088 17.964 1.00 84.81 169 THR A CA 1
ATOM 1312 C C . THR A 1 169 ? 2.625 11.641 18.265 1.00 84.81 169 THR A C 1
ATOM 1314 O O . THR A 1 169 ? 2.833 12.214 19.349 1.00 84.81 169 THR A O 1
ATOM 1317 N N . GLY A 1 170 ? 3.570 11.421 17.344 1.00 82.94 170 GLY A N 1
ATOM 1318 C CA . GLY A 1 170 ? 5.003 11.637 17.525 1.00 82.94 170 GLY A CA 1
ATOM 1319 C C . GLY A 1 170 ? 5.683 10.534 18.345 1.00 82.94 170 GLY A C 1
ATOM 1320 O O . GLY A 1 170 ? 6.892 10.598 18.566 1.00 82.94 170 GLY A O 1
ATOM 1321 N N . ASP A 1 171 ? 4.929 9.538 18.822 1.00 86.94 171 ASP A N 1
ATOM 1322 C CA . ASP A 1 171 ? 5.468 8.313 19.406 1.00 86.94 171 ASP A CA 1
ATOM 1323 C C . ASP A 1 171 ? 5.565 7.261 18.303 1.00 86.94 171 ASP A C 1
ATOM 1325 O O . ASP A 1 171 ? 4.580 6.610 17.951 1.00 86.94 171 ASP A O 1
ATOM 1329 N N . ILE A 1 172 ? 6.781 7.091 17.780 1.00 87.06 172 ILE A N 1
ATOM 1330 C CA . ILE A 1 172 ? 7.065 6.180 16.669 1.00 87.06 172 ILE A CA 1
ATOM 1331 C C . ILE A 1 172 ? 6.570 4.755 16.937 1.00 87.06 172 ILE A C 1
ATOM 1333 O O . ILE A 1 172 ? 6.080 4.099 16.027 1.00 87.06 172 ILE A O 1
ATOM 1337 N N . VAL A 1 173 ? 6.612 4.286 18.189 1.00 88.25 173 VAL A N 1
ATOM 1338 C CA . VAL A 1 173 ? 6.187 2.924 18.530 1.00 88.25 173 VAL A CA 1
ATOM 1339 C C . VAL A 1 173 ? 4.672 2.789 18.420 1.00 88.25 173 VAL A C 1
ATOM 1341 O O . VAL A 1 173 ? 4.177 1.767 17.948 1.00 88.25 173 VAL A O 1
ATOM 1344 N N . ILE A 1 174 ? 3.917 3.791 18.870 1.00 88.38 174 ILE A N 1
ATOM 1345 C CA . ILE A 1 174 ? 2.454 3.783 18.752 1.00 88.38 174 ILE A CA 1
ATOM 1346 C C . ILE A 1 174 ? 2.055 3.953 17.287 1.00 88.38 174 ILE A C 1
ATOM 1348 O O . ILE A 1 174 ? 1.240 3.173 16.789 1.00 88.38 174 ILE A O 1
ATOM 1352 N N . ASP A 1 175 ? 2.653 4.927 16.605 1.00 89.31 175 ASP A N 1
ATOM 1353 C CA . ASP A 1 175 ? 2.317 5.282 15.229 1.00 89.31 175 ASP A CA 1
ATOM 1354 C C . ASP A 1 175 ? 2.597 4.099 14.276 1.00 89.31 175 ASP A C 1
ATOM 1356 O O . ASP A 1 175 ? 1.706 3.683 13.531 1.00 89.31 175 ASP A O 1
ATOM 1360 N N . GLU A 1 176 ? 3.765 3.450 14.378 1.00 90.69 176 GLU A N 1
ATOM 1361 C CA . GLU A 1 176 ? 4.102 2.259 13.581 1.00 90.69 176 GLU A CA 1
ATOM 1362 C C . GLU A 1 176 ? 3.191 1.065 13.885 1.00 90.69 176 GLU A C 1
ATOM 1364 O O . GLU A 1 176 ? 2.780 0.348 12.970 1.00 90.69 176 GLU A O 1
ATOM 1369 N N . ARG A 1 177 ? 2.832 0.834 15.157 1.00 93.31 177 ARG A N 1
ATOM 1370 C CA . ARG A 1 177 ? 1.935 -0.274 15.525 1.00 93.31 177 ARG A CA 1
ATOM 1371 C C . ARG A 1 177 ? 0.534 -0.083 14.959 1.00 93.31 177 ARG A C 1
ATOM 1373 O O . ARG A 1 177 ? -0.064 -1.057 14.502 1.00 93.31 177 ARG A O 1
ATOM 1380 N N . VAL A 1 178 ? 0.013 1.146 14.968 1.00 93.06 178 VAL A N 1
ATOM 1381 C CA . VAL A 1 178 ? -1.284 1.442 14.350 1.00 93.06 178 VAL A CA 1
ATOM 1382 C C . VAL A 1 178 ? -1.219 1.212 12.844 1.00 93.06 178 VAL A C 1
ATOM 1384 O O . VAL A 1 178 ? -2.066 0.496 12.310 1.00 93.06 178 VAL A O 1
ATOM 1387 N N . GLN A 1 179 ? -0.206 1.759 12.166 1.00 90.88 179 GLN A N 1
ATOM 1388 C CA . GLN A 1 179 ? -0.064 1.585 10.718 1.00 90.88 179 GLN A CA 1
ATOM 1389 C C . GLN A 1 179 ? 0.111 0.114 10.334 1.00 90.88 179 GLN A C 1
ATOM 1391 O O . GLN A 1 179 ? -0.542 -0.360 9.407 1.00 90.88 179 GLN A O 1
ATOM 1396 N N . SER A 1 180 ? 0.902 -0.647 11.096 1.00 92.25 180 SER A N 1
ATOM 1397 C CA . SER A 1 180 ? 1.078 -2.084 10.875 1.00 92.25 180 SER A CA 1
ATOM 1398 C C . SER A 1 180 ? -0.230 -2.863 11.032 1.00 92.25 180 SER A C 1
ATOM 1400 O O . SER A 1 180 ? -0.511 -3.752 10.228 1.00 92.25 180 SER A O 1
ATOM 1402 N N . ALA A 1 181 ? -1.062 -2.521 12.022 1.00 94.31 181 ALA A N 1
ATOM 1403 C CA . ALA A 1 181 ? -2.366 -3.154 12.196 1.00 94.31 181 ALA A CA 1
ATOM 1404 C C . ALA A 1 181 ? -3.317 -2.838 11.028 1.00 94.31 181 ALA A C 1
ATOM 1406 O O . ALA A 1 181 ? -3.996 -3.738 10.534 1.00 94.31 181 ALA A O 1
ATOM 1407 N N . ILE A 1 182 ? -3.348 -1.585 10.559 1.00 91.94 182 ILE A N 1
ATOM 1408 C CA . ILE A 1 182 ? -4.170 -1.174 9.411 1.00 91.94 182 ILE A CA 1
ATOM 1409 C C . ILE A 1 182 ? -3.718 -1.900 8.140 1.00 91.94 182 ILE A C 1
ATOM 1411 O O . ILE A 1 182 ? -4.532 -2.568 7.502 1.00 91.94 182 ILE A O 1
ATOM 1415 N N . SER A 1 183 ? -2.423 -1.839 7.824 1.00 90.31 183 SER A N 1
ATOM 1416 C CA . SER A 1 183 ? -1.817 -2.518 6.672 1.00 90.31 183 SER A CA 1
ATOM 1417 C C . SER A 1 183 ? -2.097 -4.023 6.699 1.00 90.31 183 SER A C 1
ATOM 1419 O O . SER A 1 183 ? -2.660 -4.568 5.750 1.00 90.31 183 SER A O 1
ATOM 1421 N N . ARG A 1 184 ? -1.819 -4.708 7.820 1.00 92.81 184 ARG A N 1
ATOM 1422 C CA . ARG A 1 184 ? -2.063 -6.155 7.968 1.00 92.81 184 ARG A CA 1
ATOM 1423 C C . ARG A 1 184 ? -3.514 -6.530 7.676 1.00 92.81 184 ARG A C 1
ATOM 1425 O O . ARG A 1 184 ? -3.761 -7.606 7.131 1.00 92.81 184 ARG A O 1
ATOM 1432 N N . TYR A 1 185 ? -4.452 -5.680 8.079 1.00 91.25 185 TYR A N 1
ATOM 1433 C CA . TYR A 1 185 ? -5.873 -5.914 7.877 1.00 91.25 185 TYR A CA 1
ATOM 1434 C C . TYR A 1 185 ? -6.306 -5.712 6.422 1.00 91.25 185 TYR A C 1
ATOM 1436 O O . TYR A 1 185 ? -7.112 -6.488 5.906 1.00 91.25 185 TYR A O 1
ATOM 1444 N N . ALA A 1 186 ? -5.809 -4.643 5.799 1.00 87.75 186 ALA A N 1
ATOM 1445 C CA . ALA A 1 186 ? -6.299 -4.140 4.523 1.00 87.75 186 ALA A CA 1
ATOM 1446 C C . ALA A 1 186 ? -5.561 -4.718 3.306 1.00 87.75 186 ALA A C 1
ATOM 1448 O O . ALA A 1 186 ? -6.148 -4.776 2.223 1.00 87.75 186 ALA A O 1
ATOM 1449 N N . ARG A 1 187 ? -4.309 -5.163 3.480 1.00 87.38 187 ARG A N 1
ATOM 1450 C CA . ARG A 1 187 ? -3.455 -5.677 2.401 1.00 87.38 187 ARG A CA 1
ATOM 1451 C C . ARG A 1 187 ? -4.092 -6.826 1.623 1.00 87.38 187 ARG A C 1
ATOM 1453 O O . ARG A 1 187 ? -4.790 -7.680 2.183 1.00 87.38 187 ARG A O 1
ATOM 1460 N N . PHE A 1 188 ? -3.791 -6.884 0.329 1.00 83.12 188 PHE A N 1
ATOM 1461 C CA . PHE A 1 188 ? -4.198 -7.989 -0.529 1.00 83.12 188 PHE A CA 1
ATOM 1462 C C . PHE A 1 188 ? -3.744 -9.345 0.039 1.00 83.12 188 PHE A C 1
ATOM 1464 O O . PHE A 1 188 ? -2.636 -9.502 0.552 1.00 83.12 188 PHE A O 1
ATOM 1471 N N . GLY A 1 189 ? -4.629 -10.341 -0.038 1.00 83.44 189 GLY A N 1
ATOM 1472 C CA . GLY A 1 189 ? -4.359 -11.689 0.465 1.00 83.44 189 GLY A CA 1
ATOM 1473 C C . GLY A 1 189 ? -4.397 -11.838 1.992 1.00 83.44 189 GLY A C 1
ATOM 1474 O O . GLY A 1 189 ? -4.079 -12.923 2.480 1.00 83.44 189 GLY A O 1
ATOM 1475 N N . ALA A 1 190 ? -4.800 -10.809 2.754 1.00 87.88 190 ALA A N 1
ATOM 1476 C CA . ALA A 1 190 ? -4.957 -10.911 4.205 1.00 87.88 190 ALA A CA 1
ATOM 1477 C C . ALA A 1 190 ? -5.906 -12.058 4.588 1.00 87.88 190 ALA A C 1
ATOM 1479 O O . ALA A 1 190 ? -7.091 -12.080 4.238 1.00 87.88 190 ALA A O 1
ATOM 1480 N N . THR A 1 191 ? -5.382 -13.024 5.338 1.00 89.69 191 THR A N 1
ATOM 1481 C CA . THR A 1 191 ? -6.163 -14.165 5.810 1.00 89.69 191 THR A CA 1
ATOM 1482 C C . THR A 1 191 ? -7.094 -13.750 6.957 1.00 89.69 191 THR A C 1
ATOM 1484 O O . THR A 1 191 ? -6.865 -12.734 7.622 1.00 89.69 191 THR A O 1
ATOM 1487 N N . PRO A 1 192 ? -8.128 -14.548 7.290 1.00 88.56 192 PRO A N 1
ATOM 1488 C CA . PRO A 1 192 ? -8.917 -14.312 8.499 1.00 88.56 192 PRO A CA 1
ATOM 1489 C C . PRO A 1 192 ? -8.064 -14.230 9.774 1.00 88.56 192 PRO A C 1
ATOM 1491 O O . PRO A 1 192 ? -8.455 -13.569 10.733 1.00 88.56 192 PRO A O 1
ATOM 1494 N N . ASP A 1 193 ? -6.907 -14.896 9.793 1.00 89.31 193 ASP A N 1
ATOM 1495 C CA . ASP A 1 193 ? -5.98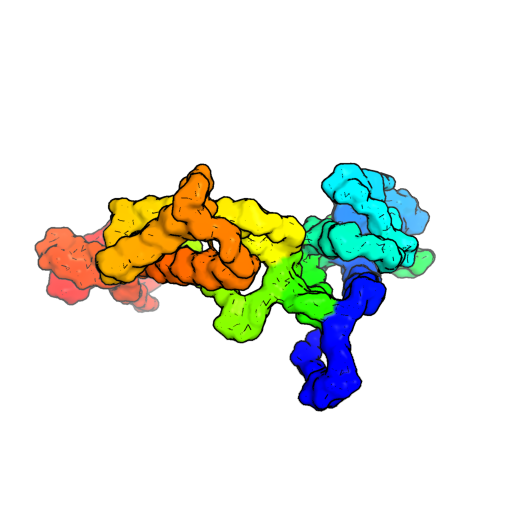2 -14.851 10.921 1.00 89.31 193 ASP A CA 1
ATOM 1496 C C . ASP A 1 193 ? -5.188 -13.546 10.982 1.00 89.31 193 ASP A C 1
ATOM 1498 O O . ASP A 1 193 ? -5.137 -12.922 12.041 1.00 89.31 193 ASP A O 1
ATOM 1502 N N . ASP A 1 194 ? -4.687 -13.065 9.837 1.00 91.94 194 ASP A N 1
ATOM 1503 C CA . ASP A 1 194 ? -4.090 -11.729 9.721 1.00 91.94 194 ASP A CA 1
ATOM 1504 C C . ASP A 1 194 ? -5.054 -10.653 10.224 1.00 91.94 194 ASP A C 1
ATOM 1506 O O . ASP A 1 194 ? -4.675 -9.795 11.025 1.00 91.94 194 ASP A O 1
ATOM 1510 N N . LYS A 1 195 ? -6.326 -10.746 9.817 1.00 91.81 195 LYS A N 1
ATOM 1511 C CA . LYS A 1 195 ? -7.383 -9.832 10.255 1.00 91.81 195 LYS A CA 1
ATOM 1512 C C . LYS A 1 195 ? -7.600 -9.883 11.770 1.00 91.81 195 LYS A C 1
ATOM 1514 O O . LYS A 1 195 ? -7.671 -8.836 12.409 1.00 91.81 195 LYS A O 1
ATOM 1519 N N . ARG A 1 196 ? -7.672 -11.073 12.379 1.00 92.25 196 ARG A N 1
ATOM 1520 C CA . ARG A 1 196 ? -7.777 -11.212 13.848 1.00 92.25 196 ARG A CA 1
ATOM 1521 C C . ARG A 1 196 ? -6.555 -10.648 14.568 1.00 92.25 196 ARG A C 1
ATOM 1523 O O . ARG A 1 196 ? -6.713 -10.016 15.610 1.00 92.25 196 ARG A O 1
ATOM 1530 N N . HIS A 1 197 ? -5.360 -10.859 14.022 1.00 93.31 197 HIS A N 1
ATOM 1531 C CA . HIS A 1 197 ? -4.116 -10.319 14.569 1.00 93.31 197 HIS A CA 1
ATOM 1532 C C . HIS A 1 197 ? -4.102 -8.795 14.554 1.00 93.31 197 HIS A C 1
ATOM 1534 O O . HIS A 1 197 ? -3.866 -8.196 15.596 1.00 93.31 197 HIS A O 1
ATOM 1540 N N . ALA A 1 198 ? -4.477 -8.171 13.439 1.00 94.56 198 ALA A N 1
ATOM 1541 C CA . ALA A 1 198 ? -4.611 -6.720 13.362 1.00 94.56 198 ALA A CA 1
ATOM 1542 C C . ALA A 1 198 ? -5.601 -6.165 14.403 1.00 94.56 198 ALA A C 1
ATOM 1544 O O . ALA A 1 198 ? -5.321 -5.170 15.068 1.00 94.56 198 ALA A O 1
ATOM 1545 N N . ILE A 1 199 ? -6.748 -6.825 14.604 1.00 94.94 199 ILE A N 1
ATOM 1546 C CA . ILE A 1 199 ? -7.715 -6.413 15.635 1.00 94.94 199 ILE A CA 1
ATOM 1547 C C . ILE A 1 199 ? -7.113 -6.554 17.041 1.00 94.94 199 ILE A C 1
ATOM 1549 O O . ILE A 1 199 ? -7.323 -5.685 17.887 1.00 94.94 199 ILE A O 1
ATOM 1553 N N . ARG A 1 200 ? -6.364 -7.631 17.305 1.00 94.56 200 ARG A N 1
ATOM 1554 C CA . ARG A 1 200 ? -5.674 -7.829 18.586 1.00 94.56 200 ARG A CA 1
ATOM 1555 C C . ARG A 1 200 ? -4.653 -6.722 18.840 1.00 94.56 200 ARG A C 1
ATOM 1557 O O . ARG A 1 200 ? -4.662 -6.158 19.930 1.00 94.56 200 ARG A O 1
ATOM 1564 N N . ASP A 1 201 ? -3.866 -6.360 17.828 1.00 95.00 201 ASP A N 1
ATOM 1565 C CA . ASP A 1 201 ? -2.902 -5.261 17.912 1.00 95.00 201 ASP A CA 1
ATOM 1566 C C . ASP A 1 201 ? -3.605 -3.945 18.281 1.00 95.00 201 ASP A C 1
ATOM 1568 O O . ASP A 1 201 ? -3.179 -3.259 19.211 1.00 95.00 201 ASP A O 1
ATOM 1572 N N . LEU A 1 202 ? -4.737 -3.627 17.639 1.00 95.06 202 LEU A N 1
ATOM 1573 C CA . LEU A 1 202 ? -5.539 -2.445 17.981 1.00 95.06 202 LEU A CA 1
ATOM 1574 C C . LEU A 1 202 ? -6.109 -2.501 19.405 1.00 95.06 202 LEU A C 1
ATOM 1576 O O . LEU A 1 202 ? -6.152 -1.476 20.086 1.00 95.06 202 LEU A O 1
ATOM 1580 N N . ALA A 1 203 ? -6.540 -3.674 19.874 1.00 93.12 203 ALA A N 1
ATOM 1581 C CA . ALA A 1 203 ? -7.019 -3.846 21.243 1.00 93.12 203 ALA A CA 1
ATOM 1582 C C . ALA A 1 203 ? -5.907 -3.581 22.271 1.00 93.12 203 ALA A C 1
ATOM 1584 O O . ALA A 1 203 ? -6.146 -2.916 23.279 1.00 93.12 203 ALA A O 1
ATOM 1585 N N . ASP A 1 204 ? -4.691 -4.052 21.999 1.00 92.12 204 ASP A N 1
ATOM 1586 C CA . ASP A 1 204 ? -3.532 -3.859 22.873 1.00 92.12 204 ASP A CA 1
ATOM 1587 C C . ASP A 1 204 ? -3.063 -2.399 22.884 1.00 92.12 204 ASP A C 1
ATOM 1589 O O . ASP A 1 204 ? -2.730 -1.863 23.942 1.00 92.12 204 ASP A O 1
ATOM 1593 N N . ILE A 1 205 ? -3.095 -1.722 21.730 1.00 92.19 205 ILE A N 1
ATOM 1594 C CA . ILE A 1 205 ? -2.856 -0.274 21.635 1.00 92.19 205 ILE A CA 1
ATOM 1595 C C . ILE A 1 205 ? -3.903 0.481 22.460 1.00 92.19 205 ILE A C 1
ATOM 1597 O O . ILE A 1 205 ? -3.553 1.356 23.248 1.00 92.19 205 ILE A O 1
ATOM 1601 N N . LEU A 1 206 ? -5.186 0.132 22.334 1.00 90.69 206 LEU A N 1
ATOM 1602 C CA . LEU A 1 206 ? -6.255 0.787 23.089 1.00 90.69 206 LEU A CA 1
ATOM 1603 C C . LEU A 1 206 ? -6.097 0.595 24.608 1.00 90.69 206 LEU A C 1
ATOM 1605 O O . LEU A 1 206 ? -6.314 1.535 25.373 1.00 90.69 206 LEU A O 1
ATOM 1609 N N . GLU A 1 207 ? -5.688 -0.596 25.049 1.00 90.00 207 GLU A N 1
ATOM 1610 C CA . GLU A 1 207 ? -5.397 -0.888 26.457 1.00 90.00 207 GLU A CA 1
ATOM 1611 C C . GLU A 1 207 ? -4.192 -0.089 26.979 1.00 90.00 207 GLU A C 1
ATOM 1613 O O . GLU A 1 207 ? -4.244 0.466 28.080 1.00 90.00 207 GLU A O 1
ATOM 1618 N N . GLN A 1 208 ? -3.140 0.055 26.169 1.00 88.44 208 GLN A N 1
ATOM 1619 C CA . GLN A 1 208 ? -1.999 0.914 26.491 1.00 88.44 208 GLN A CA 1
ATOM 1620 C C . GLN A 1 208 ? -2.418 2.387 26.609 1.00 88.44 208 GLN A C 1
ATOM 1622 O O . GLN A 1 208 ? -2.076 3.053 27.586 1.00 88.44 208 GLN A O 1
ATOM 1627 N N . LEU A 1 209 ? -3.199 2.898 25.653 1.00 85.06 209 LEU A N 1
ATOM 1628 C CA . LEU A 1 209 ? -3.687 4.280 25.671 1.00 85.06 209 LEU A CA 1
ATOM 1629 C C . LEU A 1 209 ? -4.570 4.554 26.887 1.00 85.06 209 LEU A C 1
ATOM 1631 O O . LEU A 1 209 ? -4.442 5.608 27.509 1.00 85.06 209 LEU A O 1
ATOM 1635 N N . ARG A 1 210 ? -5.408 3.592 27.287 1.00 83.38 210 ARG A N 1
ATOM 1636 C CA . ARG A 1 210 ? -6.192 3.679 28.524 1.00 83.38 210 ARG A CA 1
ATOM 1637 C C . ARG A 1 210 ? -5.309 3.920 29.746 1.00 83.38 210 ARG A C 1
ATOM 1639 O O . ARG A 1 210 ? -5.688 4.715 30.605 1.00 83.38 210 ARG A O 1
ATOM 1646 N N . ALA A 1 211 ? -4.174 3.232 29.849 1.00 82.00 211 ALA A N 1
ATOM 1647 C CA . ALA A 1 211 ? -3.259 3.411 30.972 1.00 82.00 211 ALA A CA 1
ATOM 1648 C C . ALA A 1 211 ? -2.617 4.811 30.976 1.00 82.00 211 ALA A C 1
ATOM 1650 O O . ALA A 1 211 ? -2.370 5.361 32.048 1.00 82.00 211 ALA A O 1
ATOM 1651 N N . THR A 1 212 ? -2.393 5.395 29.796 1.00 74.81 212 THR A N 1
ATOM 1652 C CA . THR A 1 212 ? -1.724 6.693 29.634 1.00 74.81 212 THR A CA 1
ATOM 1653 C C . THR A 1 212 ? -2.656 7.895 29.812 1.00 74.81 212 THR A C 1
ATOM 1655 O O . THR A 1 212 ? -2.330 8.806 30.567 1.00 74.81 212 THR A O 1
ATOM 1658 N N . ILE A 1 213 ? -3.805 7.922 29.126 1.00 71.75 213 ILE A N 1
ATOM 1659 C CA . ILE A 1 213 ? -4.706 9.095 29.078 1.00 71.75 213 ILE A CA 1
ATOM 1660 C C . ILE A 1 213 ? -6.062 8.868 29.754 1.00 71.75 213 ILE A C 1
ATOM 1662 O O . ILE A 1 213 ? -6.927 9.745 29.728 1.00 71.75 213 ILE A O 1
ATOM 1666 N N . GLY A 1 214 ? -6.277 7.695 30.352 1.00 66.81 214 GLY A N 1
ATOM 1667 C CA . GLY A 1 214 ? -7.585 7.299 30.861 1.00 66.81 214 GLY A CA 1
ATOM 1668 C C . GLY A 1 214 ? -8.579 6.954 29.748 1.00 66.81 214 GLY A C 1
ATOM 1669 O O . GLY A 1 214 ? -8.295 7.025 28.552 1.00 66.81 214 GLY A O 1
ATOM 1670 N N . THR A 1 215 ? -9.774 6.529 30.149 1.00 63.69 215 THR A N 1
ATOM 1671 C CA . THR A 1 215 ? -10.807 6.055 29.223 1.00 63.69 215 THR A CA 1
ATOM 1672 C C . THR A 1 215 ? -11.534 7.254 28.611 1.00 63.69 215 THR A C 1
ATOM 1674 O O . THR A 1 215 ? -12.254 7.960 29.315 1.00 63.69 215 THR A O 1
ATOM 1677 N N . GLN A 1 216 ? -11.400 7.474 27.302 1.00 73.12 216 GLN A N 1
ATOM 1678 C CA . GLN A 1 216 ? -12.209 8.482 26.592 1.00 73.12 216 GLN A CA 1
ATOM 1679 C C . GLN A 1 216 ? -13.625 7.969 26.273 1.00 73.12 216 GLN A C 1
ATOM 1681 O O . GLN A 1 216 ? -14.533 8.733 25.954 1.00 73.12 216 GLN A O 1
ATOM 1686 N N . LEU A 1 217 ? -13.829 6.655 26.392 1.00 71.38 217 LEU A N 1
ATOM 1687 C CA . LEU A 1 217 ? -15.124 6.001 26.270 1.00 71.38 217 LEU A CA 1
ATOM 1688 C C . LEU A 1 217 ? -15.829 5.934 27.634 1.00 71.38 217 LEU A C 1
ATOM 1690 O O . LEU A 1 217 ? -15.172 5.764 28.664 1.00 71.38 217 LEU A O 1
ATOM 1694 N N . PRO A 1 218 ? -17.174 5.964 27.670 1.00 79.50 218 PRO A N 1
ATOM 1695 C CA . PRO A 1 218 ? -17.915 5.562 28.859 1.00 79.50 218 PRO A CA 1
ATOM 1696 C C . PRO A 1 218 ? -17.508 4.144 29.279 1.00 79.50 218 PRO A C 1
ATOM 1698 O O . PRO A 1 218 ? -17.497 3.237 28.446 1.00 79.50 218 PRO A O 1
ATOM 1701 N N . SER A 1 219 ? -17.263 3.920 30.572 1.00 78.12 219 SER A N 1
ATOM 1702 C CA . SER A 1 219 ? -16.741 2.643 31.099 1.00 78.12 219 SER A CA 1
ATOM 1703 C C . SER A 1 219 ? -17.523 1.400 30.649 1.00 78.12 219 SER A C 1
ATOM 1705 O O . SER A 1 219 ? -16.944 0.349 30.396 1.00 78.12 219 SER A O 1
ATOM 1707 N N . LYS A 1 220 ? -18.849 1.513 30.489 1.00 82.94 220 LYS A N 1
ATOM 1708 C CA . LYS A 1 220 ? -19.696 0.426 29.965 1.00 82.94 220 LYS A CA 1
ATOM 1709 C C . LYS A 1 220 ? -19.494 0.155 28.473 1.00 82.94 220 LYS A C 1
ATOM 1711 O O . LYS A 1 220 ? -19.643 -0.984 28.050 1.00 82.94 220 LYS A O 1
ATOM 1716 N N . ALA A 1 221 ? -19.245 1.188 27.671 1.00 79.25 221 ALA A N 1
ATOM 1717 C CA . ALA A 1 221 ? -18.989 1.030 26.241 1.00 79.25 221 ALA A CA 1
ATOM 1718 C C . ALA A 1 221 ? -17.632 0.356 26.019 1.00 79.25 221 ALA A C 1
ATOM 1720 O O . ALA A 1 221 ? -17.526 -0.570 25.224 1.00 79.25 221 ALA A O 1
ATOM 1721 N N . GLU A 1 222 ? -16.634 0.764 26.795 1.00 82.19 222 GLU A N 1
ATOM 1722 C CA . GLU A 1 222 ? -15.316 0.144 26.786 1.00 82.19 222 GLU A CA 1
ATOM 1723 C C . GLU A 1 222 ? -15.366 -1.327 27.220 1.00 82.19 222 GLU A C 1
ATOM 1725 O O . GLU A 1 222 ? -14.848 -2.187 26.513 1.00 82.19 222 GLU A O 1
ATOM 1730 N N . ALA A 1 223 ? -16.039 -1.634 28.336 1.00 85.75 223 ALA A N 1
ATOM 1731 C CA . ALA A 1 223 ? -1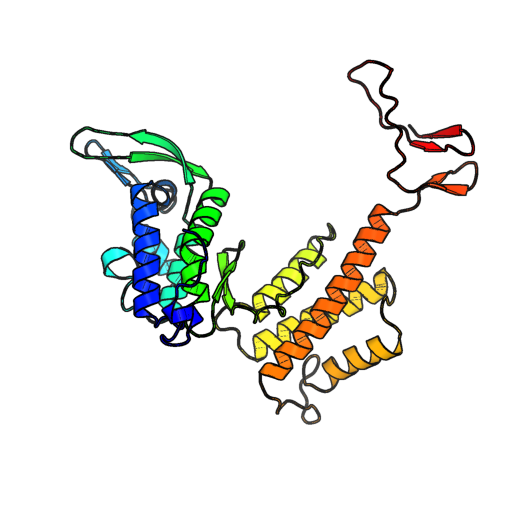6.192 -3.012 28.802 1.00 85.75 223 ALA A CA 1
ATOM 1732 C C . ALA A 1 223 ? -16.787 -3.912 27.708 1.00 85.75 223 ALA A C 1
ATOM 1734 O O . ALA A 1 223 ? -16.238 -4.970 27.420 1.00 85.75 223 ALA A O 1
ATOM 1735 N N . ARG A 1 224 ? -17.832 -3.437 27.017 1.00 87.31 224 ARG A N 1
ATOM 1736 C CA . ARG A 1 224 ? -18.442 -4.151 25.884 1.00 87.31 224 ARG A CA 1
ATOM 1737 C C . ARG A 1 224 ? -17.478 -4.360 24.718 1.00 87.31 224 ARG A C 1
ATOM 1739 O O . ARG A 1 224 ? -17.538 -5.396 24.065 1.00 87.31 224 ARG A O 1
ATOM 1746 N N . LEU A 1 225 ? -16.601 -3.397 24.437 1.00 89.19 225 LEU A N 1
ATOM 1747 C CA . LEU A 1 225 ? -15.615 -3.522 23.363 1.00 89.19 225 LEU A CA 1
ATOM 1748 C C . LEU A 1 225 ? -14.584 -4.619 23.675 1.00 89.19 225 LEU A C 1
ATOM 1750 O O . LEU A 1 225 ? -14.295 -5.454 22.819 1.00 89.19 225 LEU A O 1
ATOM 1754 N N . PHE A 1 226 ? -14.081 -4.678 24.909 1.00 88.81 226 PHE A N 1
ATOM 1755 C CA . PHE A 1 226 ? -13.165 -5.747 25.322 1.00 88.81 226 PHE A CA 1
ATOM 1756 C C . PHE A 1 226 ? -13.864 -7.104 25.485 1.00 88.81 226 PHE A C 1
ATOM 1758 O O . PHE A 1 226 ? -13.263 -8.128 25.168 1.00 88.81 226 PHE A O 1
ATOM 1765 N N . GLU A 1 227 ? -15.136 -7.135 25.896 1.00 89.38 227 GLU A N 1
ATOM 1766 C CA . GLU A 1 227 ? -15.970 -8.347 25.847 1.00 89.38 227 GLU A CA 1
ATOM 1767 C C . GLU A 1 227 ? -16.039 -8.904 24.418 1.00 89.38 227 GLU A C 1
ATOM 1769 O O . GLU A 1 227 ? -15.825 -10.097 24.221 1.00 89.38 227 GLU A O 1
ATOM 1774 N N . ILE A 1 228 ? -16.216 -8.051 23.400 1.00 89.00 228 ILE A N 1
ATOM 1775 C CA . ILE A 1 228 ? -16.185 -8.482 21.993 1.00 89.00 228 ILE A CA 1
ATOM 1776 C C . ILE A 1 228 ? -14.833 -9.121 21.636 1.00 89.00 228 ILE A C 1
ATOM 1778 O O . ILE A 1 228 ? -14.804 -10.198 21.041 1.00 89.00 228 ILE A O 1
ATOM 1782 N N . ALA A 1 229 ? -13.704 -8.516 22.014 1.00 85.69 229 ALA A N 1
ATOM 1783 C CA . ALA A 1 229 ? -12.394 -9.110 21.727 1.00 85.69 229 ALA A CA 1
ATOM 1784 C C . ALA A 1 229 ? -12.174 -10.464 22.432 1.00 85.69 229 ALA A C 1
ATOM 1786 O O . ALA A 1 229 ? -11.493 -11.349 21.901 1.00 85.69 229 ALA A O 1
ATOM 1787 N N . ASN A 1 230 ? -12.755 -10.642 23.616 1.00 85.50 230 ASN A N 1
ATOM 1788 C CA . ASN A 1 230 ? -12.622 -11.872 24.388 1.00 85.50 230 ASN A CA 1
ATOM 1789 C C . ASN A 1 230 ? -13.555 -12.981 23.888 1.00 85.50 230 ASN A C 1
ATOM 1791 O O . ASN A 1 230 ? -13.121 -14.124 23.780 1.00 85.50 230 ASN A O 1
ATOM 1795 N N . ASP A 1 231 ? -14.798 -12.665 23.534 1.00 85.00 231 ASP A N 1
ATOM 1796 C CA . ASP A 1 231 ? -15.812 -13.669 23.190 1.00 85.00 231 ASP A CA 1
ATOM 1797 C C . ASP A 1 231 ? -15.713 -14.159 21.739 1.00 85.00 231 ASP A C 1
ATOM 1799 O O . ASP A 1 231 ? -16.085 -15.296 21.439 1.00 85.00 231 ASP A O 1
ATOM 1803 N N . PHE A 1 232 ? -15.206 -13.320 20.829 1.00 83.50 232 PHE A N 1
ATOM 1804 C CA . PHE A 1 232 ? -15.164 -13.592 19.383 1.00 83.50 232 PHE A CA 1
ATOM 1805 C C . PHE A 1 232 ? -13.808 -14.124 18.895 1.00 83.50 232 PHE A C 1
ATOM 1807 O O . PHE A 1 232 ? -13.439 -13.969 17.728 1.00 83.50 232 PHE A O 1
ATOM 1814 N N . GLY A 1 233 ? -13.035 -14.743 19.789 1.00 79.62 233 GLY A N 1
ATOM 1815 C CA . GLY A 1 233 ? -11.786 -15.405 19.410 1.00 79.62 233 GLY A CA 1
ATOM 1816 C C . GLY A 1 233 ? -10.693 -14.450 18.923 1.00 79.62 233 GLY A C 1
ATOM 1817 O O . GLY A 1 233 ? -9.840 -14.850 18.133 1.00 79.62 233 GLY A O 1
ATOM 1818 N N . ILE A 1 234 ? -10.736 -13.175 19.335 1.00 87.00 234 ILE A N 1
ATOM 1819 C CA . ILE A 1 234 ? -9.732 -12.183 18.934 1.00 87.00 234 ILE A CA 1
ATOM 1820 C C . ILE A 1 234 ? -8.520 -12.260 19.860 1.00 87.00 234 ILE A C 1
ATOM 1822 O O . ILE A 1 234 ? -7.406 -12.434 19.381 1.00 87.00 234 ILE A O 1
ATOM 1826 N N . ARG A 1 235 ? -8.693 -12.157 21.183 1.00 80.88 235 ARG A N 1
ATOM 1827 C CA . ARG A 1 235 ? -7.567 -12.143 22.145 1.00 80.88 235 ARG A CA 1
ATOM 1828 C C . ARG A 1 235 ? -7.094 -13.522 22.579 1.00 80.88 235 ARG A C 1
ATOM 1830 O O . ARG A 1 235 ? -5.899 -13.755 22.731 1.00 80.88 235 ARG A O 1
ATOM 1837 N N . HIS A 1 236 ? -8.029 -14.439 22.743 1.00 76.50 236 HIS A N 1
ATOM 1838 C CA . HIS A 1 236 ? -7.751 -15.831 23.073 1.00 76.50 236 HIS A CA 1
ATOM 1839 C C . HIS A 1 236 ? -8.393 -16.708 22.001 1.00 76.50 236 HIS A C 1
ATOM 1841 O O . HIS A 1 236 ? -9.290 -16.220 21.322 1.00 76.50 236 HIS A O 1
ATOM 1847 N N . LEU A 1 237 ? -7.926 -17.947 21.834 1.00 68.94 237 LEU A N 1
ATOM 1848 C CA . LEU A 1 237 ? -8.588 -18.967 21.020 1.00 68.94 237 LEU A CA 1
ATOM 1849 C C . LEU A 1 237 ? -8.855 -20.179 21.923 1.00 68.94 237 LEU A C 1
ATOM 1851 O O . LEU A 1 237 ? -7.914 -20.855 22.334 1.00 68.94 237 LEU A O 1
ATOM 1855 N N . ASN A 1 238 ? -10.110 -20.423 22.293 1.00 70.12 238 ASN A N 1
ATOM 1856 C CA . ASN A 1 238 ? -10.527 -21.599 23.059 1.00 70.12 238 ASN A CA 1
ATOM 1857 C C . ASN A 1 238 ? -11.879 -22.143 22.562 1.00 70.12 238 ASN A C 1
ATOM 1859 O O . ASN A 1 238 ? -12.577 -21.488 21.791 1.00 70.12 238 ASN A O 1
ATOM 1863 N N . GLU A 1 239 ? -12.257 -23.341 23.019 1.00 65.94 239 GLU A N 1
ATOM 1864 C CA . GLU A 1 239 ? -13.476 -24.041 22.572 1.00 65.94 239 GLU A CA 1
ATOM 1865 C C . GLU A 1 239 ? -14.785 -23.292 22.881 1.00 65.94 239 GLU A C 1
ATOM 1867 O O . GLU A 1 239 ? -15.813 -23.576 22.275 1.00 65.94 239 GLU A O 1
ATOM 1872 N N . SER A 1 240 ? -14.767 -22.337 23.818 1.00 65.81 240 SER A N 1
ATOM 1873 C CA . SER A 1 240 ? -15.962 -21.592 24.237 1.00 65.81 240 SER A CA 1
ATOM 1874 C C . SER A 1 240 ? -16.222 -20.319 23.426 1.00 65.81 240 SER A C 1
ATOM 1876 O O . SER A 1 240 ? -17.265 -19.688 23.594 1.00 65.81 240 SER A O 1
ATOM 1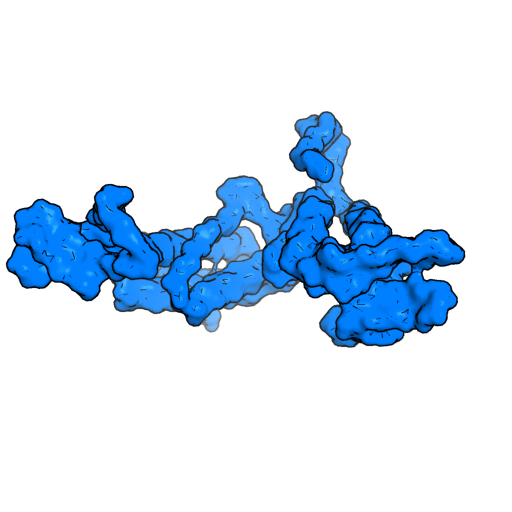878 N N . GLN A 1 241 ? -15.291 -19.927 22.555 1.00 71.38 241 GLN A N 1
ATOM 1879 C CA . GLN A 1 241 ? -15.397 -18.687 21.795 1.00 71.38 241 GLN A CA 1
ATOM 1880 C C . GLN A 1 241 ? -16.178 -18.845 20.498 1.00 71.38 241 GLN A C 1
ATOM 1882 O O . GLN A 1 241 ? -16.139 -19.869 19.818 1.00 71.38 241 GLN A O 1
ATOM 1887 N N . LYS A 1 242 ? -16.865 -17.767 20.125 1.00 75.38 242 LYS A N 1
ATOM 1888 C CA . LYS A 1 242 ? -17.656 -17.691 18.900 1.00 75.38 242 LYS A CA 1
ATOM 1889 C C . LYS A 1 242 ? -16.714 -17.415 17.741 1.00 75.38 242 LYS A C 1
ATOM 1891 O O . LYS A 1 242 ? -16.347 -16.268 17.548 1.00 75.38 242 LYS A O 1
ATOM 1896 N N . THR A 1 243 ? -16.321 -18.440 16.996 1.00 74.38 243 THR A N 1
ATOM 1897 C CA . THR A 1 243 ? -15.463 -18.312 15.801 1.00 74.38 243 THR A CA 1
ATOM 1898 C C . THR A 1 243 ? -16.206 -18.595 14.496 1.00 74.38 243 THR A C 1
ATOM 1900 O O . THR A 1 243 ? -15.709 -18.254 13.427 1.00 74.38 243 THR A O 1
ATOM 1903 N N . ASP A 1 244 ? -17.419 -19.151 14.581 1.00 78.69 244 ASP A N 1
ATOM 1904 C CA . ASP A 1 244 ? -18.321 -19.394 13.448 1.00 78.69 244 ASP A CA 1
ATOM 1905 C C . ASP A 1 244 ? -19.123 -18.129 13.092 1.00 78.69 244 ASP A C 1
ATOM 1907 O O . ASP A 1 244 ? -20.350 -18.070 13.193 1.00 78.69 244 ASP A O 1
ATOM 1911 N N . TYR A 1 245 ? -18.409 -17.055 12.761 1.00 80.19 245 TYR A N 1
ATOM 1912 C CA . TYR A 1 245 ? -18.996 -15.828 12.232 1.00 80.19 245 TYR A CA 1
ATOM 1913 C C . TYR A 1 245 ? -18.541 -15.597 10.798 1.00 80.19 245 TYR A C 1
ATOM 1915 O O . TYR A 1 245 ? -17.458 -16.012 10.380 1.00 80.19 245 TYR A O 1
ATOM 1923 N N . LYS A 1 246 ? -19.383 -14.902 10.033 1.00 78.19 246 LYS A N 1
ATOM 1924 C CA . LYS A 1 246 ? -19.046 -14.549 8.657 1.00 78.19 246 LYS A CA 1
ATOM 1925 C C . LYS A 1 246 ? -17.887 -13.535 8.614 1.00 78.19 246 LYS A C 1
ATOM 1927 O O . LYS A 1 246 ? -17.745 -12.757 9.562 1.00 78.19 246 LYS A O 1
ATOM 1932 N N . PRO A 1 247 ? -17.077 -13.505 7.538 1.00 77.88 247 PRO A N 1
ATOM 1933 C CA . PRO A 1 247 ? -15.923 -12.609 7.431 1.00 77.88 247 PRO A CA 1
ATOM 1934 C C . PRO A 1 247 ? -16.235 -11.125 7.671 1.00 77.88 247 PRO A C 1
ATOM 1936 O O . PRO A 1 247 ? -15.420 -10.435 8.280 1.00 77.88 247 PRO A O 1
ATOM 1939 N N . GLU A 1 248 ? -17.424 -10.652 7.290 1.00 82.00 248 GLU A N 1
ATOM 1940 C CA . GLU A 1 248 ? -17.877 -9.261 7.459 1.00 82.00 248 GLU A CA 1
ATOM 1941 C C . GLU A 1 248 ? -17.945 -8.846 8.939 1.00 82.00 248 GLU A C 1
ATOM 1943 O O . GLU A 1 248 ? -17.893 -7.664 9.283 1.00 82.00 248 GLU A O 1
ATOM 1948 N N . TRP A 1 249 ? -18.026 -9.821 9.849 1.00 87.06 249 TRP A N 1
ATOM 1949 C CA . TRP A 1 249 ? -17.972 -9.570 11.284 1.00 87.06 249 TRP A CA 1
ATOM 1950 C C . TRP A 1 249 ? -16.609 -9.021 11.714 1.00 87.06 249 TRP A C 1
ATOM 1952 O O . TRP A 1 249 ? -16.544 -8.118 12.548 1.00 87.06 249 TRP A O 1
ATOM 1962 N N . LEU A 1 250 ? -15.517 -9.508 11.111 1.00 89.31 250 LEU A N 1
ATOM 1963 C CA . LEU A 1 250 ? -14.181 -8.969 11.366 1.00 89.31 250 LEU A CA 1
ATOM 1964 C C . LEU A 1 250 ? -14.074 -7.525 10.890 1.00 89.31 250 LEU A C 1
ATOM 1966 O O . LEU A 1 250 ? -13.358 -6.757 11.526 1.00 89.31 250 LEU A O 1
ATOM 1970 N N . ASP A 1 251 ? -14.761 -7.148 9.807 1.00 87.62 251 ASP A N 1
ATOM 1971 C CA . ASP A 1 251 ? -14.737 -5.772 9.292 1.00 87.62 251 ASP A CA 1
ATOM 1972 C C . ASP A 1 251 ? -15.399 -4.830 10.302 1.00 87.62 251 ASP A C 1
ATOM 1974 O O . ASP A 1 251 ? -14.850 -3.779 10.639 1.00 87.62 251 ASP A O 1
ATOM 1978 N N . TRP A 1 252 ? -16.537 -5.232 10.873 1.00 88.75 252 TRP A N 1
ATOM 1979 C CA . TRP A 1 252 ? -17.198 -4.461 11.925 1.00 88.75 252 TRP A CA 1
ATOM 1980 C C . TRP A 1 252 ? -16.358 -4.352 13.207 1.00 88.75 252 TRP A C 1
ATOM 1982 O O . TRP A 1 252 ? -16.235 -3.256 13.769 1.00 88.75 252 TRP A O 1
ATOM 1992 N N . ILE A 1 253 ? -15.755 -5.456 13.671 1.00 91.75 253 ILE A N 1
ATOM 1993 C CA . ILE A 1 253 ? -14.908 -5.440 14.874 1.00 91.75 253 ILE A CA 1
ATOM 1994 C C . ILE A 1 253 ? -13.690 -4.542 14.638 1.00 91.75 253 ILE A C 1
ATOM 1996 O O . ILE A 1 253 ? -13.431 -3.647 15.442 1.00 91.75 253 ILE A O 1
ATOM 2000 N N . PHE A 1 254 ? -12.972 -4.739 13.531 1.00 92.06 254 PHE A N 1
ATOM 2001 C CA . PHE A 1 254 ? -11.802 -3.937 13.181 1.00 92.06 254 PHE A CA 1
ATOM 2002 C C . PHE A 1 254 ? -12.116 -2.446 13.184 1.00 92.06 254 PHE A C 1
ATOM 2004 O O . PHE A 1 254 ? -11.436 -1.678 13.857 1.00 92.06 254 PHE A O 1
ATOM 2011 N N . ARG A 1 255 ? -13.207 -2.041 12.531 1.00 89.94 255 ARG A N 1
ATOM 2012 C CA . ARG A 1 255 ? -13.649 -0.640 12.497 1.00 89.94 255 ARG A CA 1
ATOM 2013 C C . ARG A 1 255 ? -13.991 -0.103 13.878 1.00 89.94 255 ARG A C 1
ATOM 2015 O O . ARG A 1 255 ? -13.657 1.035 14.189 1.00 89.94 255 ARG A O 1
ATOM 2022 N N . SER A 1 256 ? -14.628 -0.913 14.719 1.00 91.12 256 SER A N 1
ATOM 2023 C CA . SER A 1 256 ? -14.966 -0.523 16.091 1.00 91.12 256 SER A CA 1
ATOM 2024 C C . SER A 1 256 ? -13.710 -0.241 16.921 1.00 91.12 256 SER A C 1
ATOM 2026 O O . SER A 1 256 ? -13.646 0.773 17.620 1.00 91.12 256 SER A O 1
ATOM 2028 N N . PHE A 1 257 ? -12.686 -1.089 16.802 1.00 93.06 257 PHE A N 1
ATOM 2029 C CA . PHE A 1 257 ? -11.400 -0.889 17.471 1.00 93.06 257 PHE A CA 1
ATOM 2030 C C . PHE A 1 257 ? -10.607 0.275 16.875 1.00 93.06 257 PHE A C 1
ATOM 2032 O O . PHE A 1 257 ? -10.162 1.140 17.625 1.00 93.06 257 PHE A O 1
ATOM 2039 N N . LEU A 1 258 ? -10.492 0.354 15.548 1.00 93.31 258 LEU A N 1
ATOM 2040 C CA . LEU A 1 258 ? -9.754 1.416 14.866 1.00 93.31 258 LEU A CA 1
ATOM 2041 C C . LEU A 1 258 ? -10.349 2.795 15.167 1.00 93.31 258 LEU A C 1
ATOM 2043 O O . LEU A 1 258 ? -9.614 3.716 15.505 1.00 93.31 258 LEU A O 1
ATOM 2047 N N . ASN A 1 259 ? -11.678 2.933 15.136 1.00 91.00 259 ASN A N 1
ATOM 2048 C CA . ASN A 1 259 ? -12.349 4.182 15.504 1.00 91.00 259 ASN A CA 1
ATOM 2049 C C . ASN A 1 259 ? -12.118 4.551 16.976 1.00 91.00 259 ASN A C 1
ATOM 2051 O O . ASN A 1 259 ? -11.955 5.727 17.296 1.00 91.00 259 ASN A O 1
ATOM 2055 N N . SER A 1 260 ? -12.074 3.558 17.870 1.00 91.06 260 SER A N 1
ATOM 2056 C CA . SER A 1 260 ? -11.804 3.783 19.296 1.00 91.06 260 SER A CA 1
ATOM 2057 C C . SER A 1 260 ? -10.363 4.237 19.537 1.00 91.06 260 SER A C 1
ATOM 2059 O O . SER A 1 260 ? -10.137 5.179 20.295 1.00 91.06 260 SER A O 1
ATOM 2061 N N . VAL A 1 261 ? -9.395 3.613 18.858 1.00 91.94 261 VAL A N 1
ATOM 2062 C CA . VAL A 1 261 ? -7.986 4.033 18.870 1.00 91.94 261 VAL A CA 1
ATOM 2063 C C . VAL A 1 261 ? -7.854 5.443 18.301 1.00 91.94 261 VAL A C 1
ATOM 2065 O O . VAL A 1 261 ? -7.289 6.304 18.966 1.00 91.94 261 VAL A O 1
ATOM 2068 N N . ASN A 1 262 ? -8.443 5.714 17.132 1.00 91.38 262 ASN A N 1
ATOM 2069 C CA . ASN A 1 262 ? -8.420 7.032 16.499 1.00 91.38 262 ASN A CA 1
ATOM 2070 C C . ASN A 1 262 ? -8.958 8.132 17.426 1.00 91.38 262 ASN A C 1
ATOM 2072 O O . ASN A 1 262 ? -8.333 9.179 17.584 1.00 91.38 262 ASN A O 1
ATOM 2076 N N . MET A 1 263 ? -10.096 7.881 18.078 1.00 88.94 263 MET A N 1
ATOM 2077 C CA . MET A 1 263 ? -10.672 8.809 19.049 1.00 88.94 263 MET A CA 1
ATOM 2078 C C . MET A 1 263 ? -9.702 9.075 20.209 1.00 88.94 263 MET A C 1
ATOM 2080 O O . MET A 1 263 ? -9.424 10.233 20.513 1.00 88.94 263 MET A O 1
ATOM 2084 N N . SER A 1 264 ? -9.141 8.025 20.819 1.00 88.56 264 SER A N 1
ATOM 2085 C CA . SER A 1 264 ? -8.176 8.162 21.919 1.00 88.56 264 SER A CA 1
ATOM 2086 C C . SER A 1 264 ? -6.907 8.911 21.502 1.00 88.56 264 SER A C 1
ATOM 2088 O O . SER A 1 264 ? -6.423 9.756 22.254 1.00 88.56 264 SER A O 1
ATOM 2090 N N . LEU A 1 265 ? -6.381 8.645 20.305 1.00 89.56 265 LEU A N 1
ATOM 2091 C CA . LEU A 1 265 ? -5.191 9.320 19.785 1.00 89.56 265 LEU A CA 1
ATOM 2092 C C . LEU A 1 265 ? -5.457 10.783 19.444 1.00 89.56 265 LEU A C 1
ATOM 2094 O O . LEU A 1 265 ? -4.646 11.639 19.783 1.00 89.56 265 LEU A O 1
ATOM 2098 N N . THR A 1 266 ? -6.621 11.090 18.873 1.00 88.50 266 THR A N 1
ATOM 2099 C CA . THR A 1 266 ? -7.047 12.475 18.633 1.00 88.50 266 THR A CA 1
ATOM 2100 C C . THR A 1 266 ? -7.080 13.258 19.942 1.00 88.50 266 THR A C 1
ATOM 2102 O O . THR A 1 266 ? -6.534 14.357 20.019 1.00 88.50 266 THR A O 1
ATOM 2105 N N . THR A 1 267 ? -7.645 12.679 21.006 1.00 84.44 267 THR A N 1
ATOM 2106 C CA . THR A 1 267 ? -7.643 13.313 22.329 1.00 84.44 267 THR A CA 1
ATOM 2107 C C . THR A 1 267 ? -6.236 13.453 22.908 1.00 84.44 267 THR A C 1
ATOM 2109 O O . THR A 1 267 ? -5.929 14.490 23.491 1.00 84.44 267 THR A O 1
ATOM 2112 N N . LEU A 1 268 ? -5.366 12.450 22.741 1.00 84.31 268 LEU A N 1
ATOM 2113 C CA . LEU A 1 268 ? -3.972 12.527 23.184 1.00 84.31 268 LEU A CA 1
ATOM 2114 C C . LEU A 1 268 ? -3.239 13.685 22.499 1.00 84.31 268 LEU A C 1
ATOM 2116 O O . LEU A 1 268 ? -2.635 14.506 23.188 1.00 84.31 268 LEU A O 1
ATOM 2120 N N . VAL A 1 269 ? -3.309 13.771 21.171 1.00 85.25 269 VAL A N 1
ATOM 2121 C CA . VAL A 1 269 ? -2.658 14.831 20.388 1.00 85.25 269 VAL A CA 1
ATOM 2122 C C . VAL A 1 269 ? -3.187 16.201 20.801 1.00 85.25 269 VAL A C 1
ATOM 2124 O O . VAL A 1 269 ? -2.395 17.068 21.165 1.00 85.25 269 VAL A O 1
ATOM 2127 N N . GLN A 1 270 ? -4.510 16.361 20.899 1.00 81.56 270 GLN A N 1
ATOM 2128 C CA . GLN A 1 270 ? -5.118 17.596 21.401 1.00 81.56 270 GLN A CA 1
ATOM 2129 C C . GLN A 1 270 ? -4.639 17.930 22.819 1.00 81.56 270 GLN A C 1
ATOM 2131 O O . GLN A 1 270 ? -4.317 19.075 23.104 1.00 81.56 270 GLN A O 1
ATOM 2136 N N . SER A 1 271 ? -4.536 16.954 23.725 1.00 76.19 271 SER A N 1
ATOM 2137 C CA . SER A 1 271 ? -4.060 17.210 25.091 1.00 76.19 271 SER A CA 1
ATOM 2138 C C . SER A 1 271 ? -2.600 17.675 25.155 1.00 76.19 271 SER A C 1
ATOM 2140 O O . SER A 1 271 ? -2.269 18.465 26.036 1.00 76.19 271 SER A O 1
ATOM 2142 N N . LYS A 1 272 ? -1.750 17.227 24.217 1.00 71.12 272 LYS A N 1
ATOM 2143 C CA . LYS A 1 272 ? -0.362 17.692 24.070 1.00 71.12 272 LYS A CA 1
ATOM 2144 C C . LYS A 1 272 ? -0.304 19.107 23.485 1.00 71.12 272 LYS A C 1
ATOM 2146 O O . LYS A 1 272 ? 0.498 19.918 23.933 1.00 71.12 272 LYS A O 1
ATOM 2151 N N . GLU A 1 273 ? -1.164 19.424 22.517 1.00 62.34 273 GLU A N 1
ATOM 2152 C CA . GLU A 1 273 ? -1.273 20.780 21.954 1.00 62.34 273 GLU A CA 1
ATOM 2153 C C . GLU A 1 273 ? -1.813 21.784 22.981 1.00 62.34 273 GLU A C 1
ATOM 2155 O O . GLU A 1 273 ? -1.321 22.908 23.091 1.00 62.34 273 GLU A O 1
ATOM 2160 N N . TYR A 1 274 ? -2.779 21.354 23.792 1.00 53.34 274 TYR A N 1
ATOM 2161 C CA . TYR A 1 274 ? -3.375 22.132 24.873 1.00 53.34 274 TYR A CA 1
ATOM 2162 C C . TYR A 1 274 ? -2.656 21.968 26.209 1.00 53.34 274 TYR A C 1
ATOM 2164 O O . TYR A 1 274 ? -3.252 22.306 27.235 1.00 53.34 274 TYR A O 1
ATOM 2172 N N . GLU A 1 275 ? -1.416 21.461 26.242 1.00 50.03 275 GLU A N 1
ATOM 2173 C CA . GLU A 1 275 ? -0.664 21.349 27.487 1.00 50.03 275 GLU A CA 1
ATOM 2174 C C . GLU A 1 275 ? -0.532 22.749 28.097 1.00 50.03 275 GLU A C 1
ATOM 2176 O O . GLU A 1 275 ? 0.186 23.636 27.634 1.00 50.03 275 GLU A O 1
ATOM 2181 N N . VAL A 1 276 ? -1.377 22.964 29.099 1.00 50.03 276 VAL A N 1
ATOM 2182 C CA . VAL A 1 276 ? -1.650 24.252 29.698 1.00 50.03 276 VAL A CA 1
ATOM 2183 C C . VAL A 1 276 ? -0.369 24.751 30.340 1.00 50.03 276 VAL A C 1
ATOM 2185 O O . VAL A 1 276 ? 0.038 24.259 31.397 1.00 50.03 276 VAL A O 1
ATOM 2188 N N . THR A 1 277 ? 0.224 25.794 29.772 1.00 52.72 277 THR A N 1
ATOM 2189 C CA . THR A 1 277 ? 1.231 26.568 30.491 1.00 52.72 277 THR A CA 1
ATOM 2190 C C . THR A 1 277 ? 0.519 27.257 31.649 1.00 52.72 277 THR A C 1
ATOM 2192 O O . THR A 1 277 ? -0.178 28.258 31.486 1.00 52.72 277 THR A O 1
ATOM 2195 N N . ARG A 1 278 ? 0.636 26.699 32.858 1.00 55.03 278 ARG A N 1
ATOM 2196 C CA . ARG A 1 278 ? 0.247 27.440 34.057 1.00 55.03 278 ARG A CA 1
ATOM 2197 C C . ARG A 1 278 ? 1.319 28.475 34.308 1.00 55.03 278 ARG A C 1
ATOM 2199 O O . ARG A 1 278 ? 2.471 28.119 34.545 1.00 55.03 278 ARG A O 1
ATOM 2206 N N . CYS A 1 279 ? 0.932 29.744 34.308 1.00 59.22 279 CYS A N 1
ATOM 2207 C CA . CYS A 1 279 ? 1.846 30.798 34.714 1.00 59.22 279 CYS A CA 1
ATOM 2208 C C . CYS A 1 279 ? 2.386 30.480 36.126 1.00 59.22 279 CYS A C 1
ATOM 2210 O O . CYS A 1 279 ? 1.580 30.338 37.054 1.00 59.22 279 CYS A O 1
ATOM 2212 N N . PRO A 1 280 ? 3.712 30.394 36.336 1.00 61.66 280 PRO A N 1
ATOM 2213 C CA . PRO A 1 280 ? 4.276 30.089 37.652 1.00 61.66 280 PRO A CA 1
ATOM 2214 C C . PRO A 1 280 ? 3.887 31.120 38.718 1.00 61.66 280 PRO A C 1
ATOM 2216 O O . PRO A 1 280 ? 3.778 30.781 39.896 1.00 61.66 280 PRO A O 1
ATOM 2219 N N . ALA A 1 281 ? 3.645 32.369 38.302 1.00 67.81 281 ALA A N 1
ATOM 2220 C CA . ALA A 1 281 ? 3.307 33.473 39.191 1.00 67.81 281 ALA A CA 1
ATOM 2221 C C . ALA A 1 281 ? 1.832 33.470 39.629 1.00 67.81 281 ALA A C 1
ATOM 2223 O O . ALA A 1 281 ? 1.552 33.604 40.818 1.00 67.81 281 ALA A O 1
ATOM 2224 N N . CYS A 1 282 ? 0.879 33.303 38.702 1.00 76.50 282 CYS A N 1
ATOM 2225 C CA . CYS A 1 282 ? -0.555 33.437 39.011 1.00 76.50 282 CYS A CA 1
ATOM 2226 C C . CYS A 1 282 ? -1.365 32.134 38.903 1.00 76.50 282 CYS A C 1
ATOM 2228 O O . CYS A 1 282 ? -2.554 32.125 39.216 1.00 76.50 282 CYS A O 1
ATOM 2230 N N . ARG A 1 283 ? -0.736 31.030 38.475 1.00 60.34 283 ARG A N 1
ATOM 2231 C CA . ARG A 1 283 ? -1.326 29.694 38.256 1.00 60.34 283 ARG A CA 1
ATOM 2232 C C . ARG A 1 283 ? -2.488 29.634 37.258 1.00 60.34 283 ARG A C 1
ATOM 2234 O O . ARG A 1 283 ? -3.116 28.581 37.144 1.00 60.34 283 ARG A O 1
ATOM 2241 N N . GLN A 1 284 ? -2.772 30.716 36.534 1.00 60.75 284 GLN A N 1
ATOM 2242 C CA .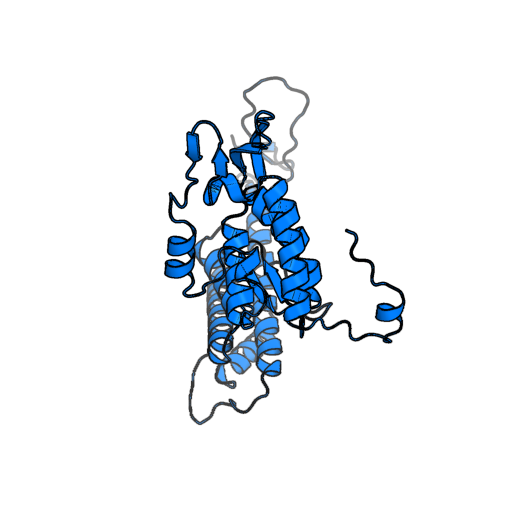 GLN A 1 284 ? -3.770 30.696 35.472 1.00 60.75 284 GLN A CA 1
ATOM 2243 C C . GLN A 1 284 ? -3.280 29.925 34.248 1.00 60.75 284 GLN A C 1
ATOM 2245 O O . GLN A 1 284 ? -2.086 29.871 33.961 1.00 60.75 284 GLN A O 1
ATOM 2250 N N . VAL A 1 285 ? -4.250 29.315 33.577 1.00 53.53 285 VAL A N 1
ATOM 2251 C CA . VAL A 1 285 ? -4.122 28.469 32.393 1.00 53.53 285 VAL A CA 1
ATOM 2252 C C . VAL A 1 285 ? -3.949 29.370 31.168 1.00 53.53 285 VAL A C 1
ATOM 2254 O O . VAL A 1 285 ? -4.883 30.100 30.852 1.00 53.53 285 VAL A O 1
ATOM 2257 N N . SER A 1 286 ? -2.799 29.334 30.484 1.00 52.56 286 SER A N 1
ATOM 2258 C CA . SER A 1 286 ? -2.697 29.826 29.101 1.00 52.56 286 SER A CA 1
ATOM 2259 C C . SER A 1 286 ? -2.680 28.643 28.134 1.00 52.56 286 SER A C 1
ATOM 2261 O O . SER A 1 286 ? -2.011 27.636 28.382 1.00 52.56 286 SER A O 1
ATOM 2263 N N . LEU A 1 287 ? -3.443 28.749 27.046 1.00 45.91 287 LEU A N 1
ATOM 2264 C CA . LEU A 1 287 ? -3.389 27.793 25.942 1.00 45.91 287 LEU A CA 1
ATOM 2265 C C . LEU A 1 287 ? -2.158 28.146 25.094 1.00 45.91 287 LEU A C 1
ATOM 2267 O O . LEU A 1 287 ? -1.933 29.322 24.795 1.00 45.91 287 LEU A O 1
ATOM 2271 N N . ARG A 1 288 ? -1.329 27.163 24.726 1.00 43.09 288 ARG A N 1
ATOM 2272 C CA . ARG A 1 288 ? -0.275 27.393 23.726 1.00 43.09 288 ARG A CA 1
ATOM 2273 C C . ARG A 1 288 ? -0.960 27.774 22.408 1.00 43.09 288 ARG A C 1
ATOM 2275 O O . ARG A 1 288 ? -1.749 27.000 21.882 1.00 43.09 288 ARG A O 1
ATOM 2282 N N . GLY A 1 289 ? -0.711 28.996 21.937 1.00 44.62 289 GLY A N 1
ATOM 2283 C CA . GLY A 1 289 ? -1.389 29.600 20.782 1.00 44.62 289 GLY A CA 1
ATOM 2284 C C . GLY A 1 289 ? -1.632 31.107 20.929 1.00 44.62 289 GLY A C 1
ATOM 2285 O O . GLY A 1 289 ? -1.684 31.807 19.926 1.00 44.62 289 GLY A O 1
ATOM 2286 N N . ASP A 1 290 ? -1.662 31.630 22.161 1.00 42.09 290 ASP A N 1
ATOM 2287 C CA . ASP A 1 290 ? -1.753 33.077 22.438 1.00 42.09 290 ASP A CA 1
ATOM 2288 C C . ASP A 1 290 ? -0.380 33.784 22.397 1.00 42.09 290 ASP A C 1
ATOM 2290 O O . ASP A 1 290 ? -0.151 34.783 23.085 1.00 42.09 290 ASP A O 1
ATOM 2294 N N . SER A 1 291 ? 0.574 33.268 21.615 1.00 41.41 291 SER A N 1
ATOM 2295 C CA . SER A 1 291 ? 1.802 34.004 21.318 1.00 41.41 291 SER A CA 1
ATOM 2296 C C . SER A 1 291 ? 1.431 35.208 20.457 1.00 41.41 291 SER A C 1
ATOM 2298 O O . SER A 1 291 ? 1.293 35.104 19.238 1.00 41.41 291 SER A O 1
ATOM 2300 N N . VAL A 1 292 ? 1.247 36.361 21.100 1.00 37.88 292 VAL A N 1
ATOM 2301 C CA . VAL A 1 292 ? 1.281 37.648 20.412 1.00 37.88 292 VAL A CA 1
ATOM 2302 C C . VAL A 1 292 ? 2.711 37.803 19.914 1.00 37.88 292 VAL A C 1
ATOM 2304 O O . VAL A 1 292 ? 3.605 38.163 20.675 1.00 37.88 292 VAL A O 1
ATOM 2307 N N . VAL A 1 293 ? 2.943 37.474 18.644 1.00 39.03 293 VAL A N 1
ATOM 2308 C CA . VAL A 1 293 ? 4.127 37.965 17.947 1.00 39.03 293 VAL A CA 1
ATOM 2309 C C . VAL A 1 293 ? 3.931 39.473 17.887 1.00 39.03 293 VAL A C 1
ATOM 2311 O O . VAL A 1 293 ? 3.058 39.957 17.170 1.00 39.03 293 VAL A O 1
ATOM 2314 N N . ASP A 1 294 ? 4.652 40.210 18.726 1.00 35.97 294 ASP A N 1
ATOM 2315 C CA . ASP A 1 294 ? 4.655 41.667 18.676 1.00 35.97 294 ASP A CA 1
ATOM 2316 C C . ASP A 1 294 ? 5.359 42.056 17.367 1.00 35.97 294 ASP A C 1
ATOM 2318 O O . ASP A 1 294 ? 6.584 42.007 17.264 1.00 35.97 294 ASP A O 1
ATOM 2322 N N . VAL A 1 295 ? 4.573 42.319 16.318 1.00 39.03 295 VAL A N 1
ATOM 2323 C CA . VAL A 1 295 ? 5.057 42.483 14.932 1.00 39.03 295 VAL A CA 1
ATOM 2324 C C . VAL A 1 295 ? 5.850 43.790 14.744 1.00 39.03 295 VAL A C 1
ATOM 2326 O O . VAL A 1 295 ? 6.403 44.022 13.676 1.00 39.03 295 VAL A O 1
ATOM 2329 N N . ASP A 1 296 ? 5.979 44.625 15.779 1.00 39.09 296 ASP A N 1
ATOM 2330 C CA . ASP A 1 296 ? 6.486 45.996 15.645 1.00 39.09 296 ASP A CA 1
ATOM 2331 C C . ASP A 1 296 ? 7.880 46.268 16.251 1.00 39.09 296 ASP A C 1
ATOM 2333 O O . ASP A 1 296 ? 8.241 47.434 16.430 1.00 39.09 296 ASP A O 1
ATOM 2337 N N . LYS A 1 297 ? 8.719 45.253 16.538 1.00 37.25 297 LYS A N 1
ATOM 2338 C CA . LYS A 1 297 ? 10.128 45.491 16.948 1.00 37.25 297 LYS A CA 1
ATOM 2339 C C . LYS A 1 297 ? 11.152 44.524 16.327 1.00 37.25 297 LYS A C 1
ATOM 2341 O O . LYS A 1 297 ? 11.381 43.432 16.827 1.00 37.25 297 LYS A O 1
ATOM 2346 N N . ASP A 1 298 ? 11.773 45.007 15.251 1.00 44.81 298 ASP A N 1
ATOM 2347 C CA . ASP A 1 298 ? 13.024 44.634 14.563 1.00 44.81 298 ASP A CA 1
ATOM 2348 C C . ASP A 1 298 ? 13.955 43.527 15.133 1.00 44.81 298 ASP A C 1
ATOM 2350 O O . ASP A 1 298 ? 14.426 43.605 16.268 1.00 44.81 298 ASP A O 1
ATOM 2354 N N . GLY A 1 299 ? 14.430 42.637 14.240 1.00 37.66 299 GLY A N 1
ATOM 2355 C CA . GLY A 1 299 ? 15.784 42.043 14.291 1.00 37.66 299 GLY A CA 1
ATOM 2356 C C . GLY A 1 299 ? 15.885 40.500 14.243 1.00 37.66 299 GLY A C 1
ATOM 2357 O O . GLY A 1 299 ? 14.984 39.810 14.706 1.00 37.66 299 GLY A O 1
ATOM 2358 N N . PRO A 1 300 ? 16.999 39.918 13.734 1.00 34.62 300 PRO A N 1
ATOM 2359 C CA . PRO A 1 300 ? 17.176 38.470 13.502 1.00 34.62 300 PRO A CA 1
ATOM 2360 C C . PRO A 1 300 ? 17.409 37.626 14.778 1.00 34.62 300 PRO A C 1
ATOM 2362 O O . PRO A 1 300 ? 17.990 36.546 14.712 1.00 34.62 300 PRO A O 1
ATOM 2365 N N . TYR A 1 301 ? 16.958 38.106 15.939 1.00 42.06 301 TYR A N 1
ATOM 2366 C CA . TYR A 1 301 ? 17.074 37.430 17.234 1.00 42.06 301 TYR A CA 1
ATOM 2367 C C . TYR A 1 301 ? 15.733 37.458 17.979 1.00 42.06 301 TYR A C 1
ATOM 2369 O O . TYR A 1 301 ? 15.650 37.927 19.112 1.00 42.06 301 TYR A O 1
ATOM 2377 N N . ALA A 1 302 ? 14.665 36.982 17.337 1.00 39.50 302 ALA A N 1
ATOM 2378 C CA . ALA A 1 302 ? 13.420 36.699 18.038 1.00 39.50 302 ALA A CA 1
ATOM 2379 C C . ALA A 1 302 ? 13.637 35.468 18.934 1.00 39.50 302 ALA A C 1
ATOM 2381 O O . ALA A 1 302 ? 13.649 34.334 18.465 1.00 39.50 302 ALA A O 1
ATOM 2382 N N . THR A 1 303 ? 13.889 35.693 20.221 1.00 41.34 303 THR A N 1
ATOM 2383 C CA . THR A 1 303 ? 13.752 34.651 21.242 1.00 41.34 303 THR A CA 1
ATOM 2384 C C . THR A 1 303 ? 12.271 34.534 21.574 1.00 41.34 303 THR A C 1
ATOM 2386 O O . THR A 1 303 ? 11.691 35.516 22.040 1.00 41.34 303 THR A O 1
ATOM 2389 N N . ASP A 1 304 ? 11.663 33.376 21.320 1.00 44.91 304 ASP A N 1
ATOM 2390 C CA . ASP A 1 304 ? 10.269 33.102 21.678 1.00 44.91 304 ASP A CA 1
ATOM 2391 C C . ASP A 1 304 ? 10.077 33.275 23.190 1.00 44.91 304 ASP A C 1
ATOM 2393 O O . ASP A 1 304 ? 10.502 32.435 23.977 1.00 44.91 304 ASP A O 1
ATOM 2397 N N . TYR A 1 305 ? 9.431 34.364 23.611 1.00 48.03 305 TYR A N 1
ATOM 2398 C CA . TYR A 1 305 ? 9.032 34.554 25.002 1.00 48.03 305 TYR A CA 1
ATOM 2399 C C . TYR A 1 305 ? 7.529 34.332 25.153 1.00 48.03 305 TYR A C 1
ATOM 2401 O O . TYR A 1 305 ? 6.725 34.750 24.322 1.00 48.03 305 TYR A O 1
ATOM 2409 N N . THR A 1 306 ? 7.123 33.680 26.241 1.00 56.91 306 THR A N 1
ATOM 2410 C CA . THR A 1 306 ? 5.698 33.480 26.546 1.00 56.91 306 THR A CA 1
ATOM 2411 C C . THR A 1 306 ? 5.249 34.546 27.542 1.00 56.91 306 THR A C 1
ATOM 2413 O O . THR A 1 306 ? 5.751 34.574 28.666 1.00 56.91 306 THR A O 1
ATOM 2416 N N . LEU A 1 307 ? 4.310 35.419 27.156 1.00 58.16 307 LEU A N 1
ATOM 2417 C CA . LEU A 1 307 ? 3.736 36.460 28.022 1.00 58.16 307 LEU A CA 1
ATOM 2418 C C . LEU A 1 307 ? 2.385 36.011 28.602 1.00 58.16 307 LEU A C 1
ATOM 2420 O O . LEU A 1 307 ? 1.449 35.695 27.873 1.00 58.16 307 LEU A O 1
ATOM 2424 N N . CYS A 1 308 ? 2.239 36.046 29.928 1.00 64.44 308 CYS A N 1
ATOM 2425 C CA . CYS A 1 308 ? 0.946 35.863 30.585 1.00 64.44 308 CYS A CA 1
ATOM 2426 C C . CYS A 1 308 ? 0.157 37.181 30.580 1.00 64.44 308 CYS A C 1
ATOM 2428 O O . CYS A 1 308 ? 0.463 38.093 31.347 1.00 64.44 308 CYS A O 1
ATOM 2430 N N . THR A 1 309 ? -0.909 37.262 29.786 1.00 66.88 309 THR A N 1
ATOM 2431 C CA . THR A 1 309 ? -1.758 38.464 29.642 1.00 66.88 309 THR A CA 1
ATOM 2432 C C . THR A 1 309 ? -2.449 38.916 30.933 1.00 66.88 309 THR A C 1
ATOM 2434 O O . THR A 1 309 ? -2.806 40.083 31.059 1.00 66.88 309 THR A O 1
ATOM 2437 N N . ASN A 1 310 ? -2.612 38.028 31.920 1.00 67.12 310 ASN A N 1
ATOM 2438 C CA . ASN A 1 310 ? -3.307 38.347 33.169 1.00 67.12 310 ASN A CA 1
ATOM 2439 C C . ASN A 1 310 ? -2.392 38.912 34.275 1.00 67.12 310 ASN A C 1
ATOM 2441 O O . ASN A 1 310 ? -2.840 39.694 35.107 1.00 67.12 310 ASN A O 1
ATOM 2445 N N . CYS A 1 311 ? -1.113 38.517 34.326 1.00 72.19 311 CYS A N 1
ATOM 2446 C CA . CYS A 1 311 ? -0.192 38.980 35.380 1.00 72.19 311 CYS A CA 1
ATOM 2447 C C . CYS A 1 311 ? 1.132 39.561 34.871 1.00 72.19 311 CYS A C 1
ATOM 2449 O O . CYS A 1 311 ? 1.962 39.971 35.679 1.00 72.19 311 CYS A O 1
ATOM 2451 N N . GLY A 1 312 ? 1.341 39.596 33.553 1.00 69.00 312 GLY A N 1
ATOM 2452 C CA . GLY A 1 312 ? 2.536 40.162 32.929 1.00 69.00 312 GLY A CA 1
ATOM 2453 C C . GLY A 1 312 ? 3.806 39.326 33.103 1.00 69.00 312 GLY A C 1
ATOM 2454 O O . GLY A 1 312 ? 4.893 39.822 32.832 1.00 69.00 312 GLY A O 1
ATOM 2455 N N . TRP A 1 313 ? 3.703 38.079 33.571 1.00 69.69 313 TRP A N 1
ATOM 2456 C CA . TRP A 1 313 ? 4.862 37.194 33.687 1.00 69.69 313 TRP A CA 1
ATOM 2457 C C . TRP A 1 313 ? 5.386 36.783 32.307 1.00 69.69 313 TRP A C 1
ATOM 2459 O O . TRP A 1 313 ? 4.592 36.404 31.446 1.00 69.69 313 TRP A O 1
ATOM 2469 N N . THR A 1 314 ? 6.706 36.808 32.128 1.00 62.84 314 THR A N 1
ATOM 2470 C CA . THR A 1 314 ? 7.406 36.413 30.897 1.00 62.84 314 THR A CA 1
ATOM 2471 C C . THR A 1 314 ? 8.391 35.277 31.170 1.00 62.84 314 THR A C 1
ATOM 2473 O O . THR A 1 314 ? 9.198 35.402 32.095 1.00 62.84 314 THR A O 1
ATOM 2476 N N . SER A 1 315 ? 8.385 34.216 30.356 1.00 61.09 315 SER A N 1
ATOM 2477 C CA . SER A 1 315 ? 9.533 33.297 30.243 1.00 61.09 315 SER A CA 1
ATOM 2478 C C . SER A 1 315 ? 10.380 33.654 29.034 1.00 61.09 315 SER A C 1
ATOM 2480 O O . SER A 1 315 ? 9.818 33.909 27.973 1.00 61.09 315 SER A O 1
ATOM 2482 N N . LEU A 1 316 ? 11.701 33.633 29.212 1.00 53.69 316 LEU A N 1
ATOM 2483 C CA . LEU A 1 316 ? 12.668 33.503 28.120 1.00 53.69 316 LEU A CA 1
ATOM 2484 C C . LEU A 1 316 ? 12.793 32.040 27.689 1.00 53.69 316 LEU A C 1
ATOM 2486 O O . LEU A 1 316 ? 12.535 31.167 28.554 1.00 53.69 316 LEU A O 1
#

Sequence (316 aa):
MGDRQYYAERAGEVDSGRDLEALQTAVLLVFEDLEEAGFFQVHFGYECIDAGFVAGSLGGRADQWAFIRTQVRFWPMREHFVGLHEAGTLTAIEFLHDHCSKPVESGFHSYGDCGLHVDSGDDAAGAAEFRRGANPYLARYSSGFELHENGEIWAASPPGLEPPKVPETGDIVIDERVQSAISRYARFGATPDDKRHAIRDLADILEQLRATIGTQLPSKAEARLFEIANDFGIRHLNESQKTDYKPEWLDWIFRSFLNSVNMSLTTLVQSKEYEVTRCPACRQVSLRGDSVVDVDKDGPYATDYTLCTNCGWTSL

Radius of gyration: 26.34 Å; chains: 1; bounding box: 54×70×73 Å

pLDDT: mean 83.0, std 15.63, range [34.62, 98.44]

Secondary structure (DSSP, 8-state):
------HHHHTT-S---B-HHHHHHHHHHHHHHHHHTTTTHHHH-EEETTTEEE--TT-TTHHHHHHHHHS----SHHHHSTT--HHHHHHHHHHHHHT--EEEEEEEE-GGG-EEEEEEEEHHHHHHHHHHHHHHHHTTBTT-EEE-TTS-EEEPPPTT-PPP-PPP-S-HHHHHHHHHHHHHHHBTT--HHHHHHHHHHHHHHHHHHHHHH--SS-HHHHHHHHHHHHHTTSS---TTS-----THHHHHHHHHHHHHHHHHHHHHHHHHHT--EE-TTT--EEPTT-----TTS--S-----EE-TTT--EE-